Protein AF-A0A645AQC4-F1 (afdb_monomer_lite)

Secondary structure (DSSP, 8-state):
--HHHHHHHHHHHHHHHHHHHHTT-TTHHHH--------HHHHHHHH--GGG-SSSS---TTSSGGGSBPSB-SSTT-B--STTBTT-SSHHHHHHHHHHHHHHHHHHTTPPPP---TT------PPPSSP-GGGTTTTS-HHHHHHHHHHTT----SS-GGGTTSSS-HHHHHHHHHTT-HHHHHHHHHT-----HHHHHHT-SSSS---HHHHHHHHHH----

pLDDT: mean 93.63, std 4.76, range [60.62, 98.44]

Foldseek 3Di:
DDPVVVVVVQVVVQVVVVVVVCVVVVCVVVVDPDDDDDDLVNQCVPPVQVSSDPWADDDDVCCPAQSFAAQDDPDLQDGDAAQRGRQTDDPVSRVVRVLVNQQSNCVVVVHDGDDDDPPPDDPDDDDDPPDDPVCQVVVDPPLLRVLLVLLVVDPLDPCQQLDNPFQQPSSQLSVCSNVPVLVSNLVSLVRTPDDPQVSSQVRGPDPRTRPRVSNSVCSVPDDDD

Structure (mmCIF, N/CA/C/O backbone):
data_AF-A0A645AQC4-F1
#
_entry.id   AF-A0A645AQC4-F1
#
loop_
_atom_site.group_PDB
_atom_site.id
_atom_site.type_symbol
_atom_site.label_atom_id
_atom_site.label_alt_id
_atom_site.label_comp_id
_atom_site.label_asym_id
_atom_site.label_entity_id
_atom_site.label_seq_id
_atom_site.pdbx_PDB_ins_code
_atom_site.Cartn_x
_atom_site.Cartn_y
_atom_site.Cartn_z
_atom_site.occupancy
_atom_site.B_iso_or_equiv
_atom_site.auth_seq_id
_atom_site.auth_comp_id
_atom_site.auth_asym_id
_atom_site.auth_atom_id
_atom_site.pdbx_PDB_model_num
ATOM 1 N N . MET A 1 1 ? 20.213 16.320 -10.064 1.00 81.06 1 MET A N 1
ATOM 2 C CA . MET A 1 1 ? 20.214 15.438 -11.248 1.00 81.06 1 MET A CA 1
ATOM 3 C C . MET A 1 1 ? 18.881 15.580 -11.950 1.00 81.06 1 MET A C 1
ATOM 5 O O . MET A 1 1 ? 17.858 15.476 -11.281 1.00 81.06 1 MET A O 1
ATOM 9 N N . ASP A 1 2 ? 18.900 15.869 -13.246 1.00 93.56 2 ASP A N 1
ATOM 10 C CA . ASP A 1 2 ? 17.700 15.995 -14.072 1.00 93.56 2 ASP A CA 1
ATOM 11 C C . ASP A 1 2 ? 17.097 14.622 -14.429 1.00 93.56 2 ASP A C 1
ATOM 13 O O . ASP A 1 2 ? 17.713 13.569 -14.233 1.00 93.56 2 ASP A O 1
ATOM 17 N N . ALA A 1 3 ? 15.869 14.633 -14.949 1.00 92.50 3 ALA A N 1
ATOM 18 C CA . ALA A 1 3 ? 15.118 13.416 -15.241 1.00 92.50 3 ALA A CA 1
ATOM 19 C C . ALA A 1 3 ? 15.749 12.557 -16.350 1.00 92.50 3 ALA A C 1
ATOM 21 O O . ALA A 1 3 ? 15.678 11.332 -16.261 1.00 92.50 3 ALA A O 1
ATOM 22 N N . LYS A 1 4 ? 16.372 13.161 -17.372 1.00 96.25 4 LYS A N 1
ATOM 23 C CA . LYS A 1 4 ? 16.969 12.405 -18.485 1.00 96.25 4 LYS A CA 1
ATOM 24 C C . LYS A 1 4 ? 18.207 11.658 -18.010 1.00 96.25 4 LYS A C 1
ATOM 26 O O . LYS A 1 4 ? 18.306 10.453 -18.230 1.00 96.25 4 LYS A O 1
ATOM 31 N N . THR A 1 5 ? 19.089 12.347 -17.287 1.00 96.69 5 THR A N 1
ATOM 32 C CA . THR A 1 5 ? 20.285 11.735 -16.694 1.00 96.69 5 THR A CA 1
ATOM 33 C C . THR A 1 5 ? 19.915 10.598 -15.742 1.00 96.69 5 THR A C 1
ATOM 35 O O . THR A 1 5 ? 20.499 9.520 -15.811 1.00 96.69 5 THR A O 1
ATOM 38 N N . TYR A 1 6 ? 18.886 10.786 -14.908 1.00 94.81 6 TYR A N 1
ATOM 39 C CA . TYR A 1 6 ? 18.406 9.734 -14.008 1.00 94.81 6 TYR A CA 1
ATOM 40 C C . TYR A 1 6 ? 17.924 8.480 -14.754 1.00 94.81 6 TYR A C 1
ATOM 42 O O . TYR A 1 6 ? 18.253 7.365 -14.355 1.00 94.81 6 TYR A O 1
ATOM 50 N N . GLN A 1 7 ? 17.166 8.638 -15.845 1.00 95.38 7 GLN A N 1
ATOM 51 C CA . GLN A 1 7 ? 16.684 7.496 -16.632 1.00 95.38 7 GLN A CA 1
ATOM 52 C C . GLN A 1 7 ? 17.814 6.781 -17.379 1.00 95.38 7 GLN A C 1
ATOM 54 O O . GLN A 1 7 ? 17.814 5.552 -17.443 1.00 95.38 7 GLN A O 1
ATOM 59 N N . ALA A 1 8 ? 18.799 7.523 -17.893 1.00 96.19 8 ALA A N 1
ATOM 60 C CA . ALA A 1 8 ? 19.981 6.934 -18.516 1.00 96.19 8 ALA A CA 1
ATOM 61 C C . ALA A 1 8 ? 20.766 6.065 -17.518 1.00 96.19 8 ALA A C 1
ATOM 63 O O . ALA A 1 8 ? 21.041 4.903 -17.810 1.00 96.19 8 ALA A O 1
ATOM 64 N N . GLN A 1 9 ? 21.018 6.578 -16.308 1.00 96.75 9 GLN A N 1
ATOM 65 C CA . GLN A 1 9 ? 21.683 5.818 -15.243 1.00 96.75 9 GLN A CA 1
ATOM 66 C C . GLN A 1 9 ? 20.882 4.585 -14.810 1.00 96.75 9 GLN A C 1
ATOM 68 O O . GLN A 1 9 ? 21.461 3.527 -14.576 1.00 96.75 9 GLN A O 1
ATOM 73 N N . LYS A 1 10 ? 19.544 4.682 -14.729 1.00 97.25 10 LYS A N 1
ATOM 74 C CA . LYS A 1 10 ? 18.704 3.504 -14.452 1.00 97.25 10 LYS A CA 1
ATOM 75 C C . LYS A 1 10 ? 18.888 2.422 -15.515 1.00 97.25 10 LYS A C 1
ATOM 77 O O . LYS A 1 10 ? 18.964 1.248 -15.166 1.00 97.25 10 LYS A O 1
ATOM 82 N N . LYS A 1 11 ? 18.936 2.803 -16.793 1.00 96.56 11 LYS A N 1
ATOM 83 C CA . LYS A 1 11 ? 19.103 1.859 -17.902 1.00 96.56 11 LYS A CA 1
ATOM 84 C C . LYS A 1 11 ? 20.469 1.170 -17.852 1.00 96.56 11 LYS A C 1
ATOM 86 O O . LYS A 1 11 ? 20.521 -0.053 -17.920 1.00 96.56 11 LYS A O 1
ATOM 91 N N . GLU A 1 12 ? 21.538 1.941 -17.668 1.00 97.50 12 GLU A N 1
ATOM 92 C CA . GLU A 1 12 ? 22.901 1.414 -17.521 1.00 97.50 12 GLU A CA 1
ATOM 93 C C . GLU A 1 12 ? 22.997 0.415 -16.357 1.00 97.50 12 GLU A C 1
ATOM 95 O O . GLU A 1 12 ? 23.543 -0.679 -16.498 1.00 97.50 12 GLU A O 1
ATOM 100 N N . GLU A 1 13 ? 22.392 0.745 -15.214 1.00 97.81 13 GLU A N 1
ATOM 101 C CA . GLU A 1 13 ? 22.409 -0.127 -14.042 1.00 97.81 13 GLU A CA 1
ATOM 102 C C . GLU A 1 13 ? 21.592 -1.414 -14.250 1.00 97.81 13 GLU A C 1
ATOM 104 O O . GLU A 1 13 ? 22.009 -2.484 -13.804 1.00 97.81 13 GLU A O 1
ATOM 109 N N . ILE A 1 14 ? 20.465 -1.354 -14.973 1.00 97.44 14 ILE A N 1
ATOM 110 C CA . ILE A 1 14 ? 19.710 -2.553 -15.376 1.00 97.44 14 ILE A CA 1
ATOM 111 C C . ILE A 1 14 ? 20.589 -3.473 -16.229 1.00 97.44 14 ILE A C 1
ATOM 113 O O . ILE A 1 14 ? 20.671 -4.670 -15.949 1.00 97.44 14 ILE A O 1
ATOM 117 N N . GLU A 1 15 ? 21.270 -2.927 -17.238 1.00 96.44 15 GLU A N 1
ATOM 118 C CA . GLU A 1 15 ? 22.169 -3.691 -18.110 1.00 96.44 15 GLU A CA 1
ATOM 119 C C . GLU A 1 15 ? 23.313 -4.327 -17.304 1.00 96.44 15 GLU A C 1
ATOM 121 O O . GLU A 1 15 ? 23.591 -5.523 -17.447 1.00 96.44 15 GLU A O 1
ATOM 126 N N . ARG A 1 16 ? 23.913 -3.570 -16.375 1.00 97.75 16 ARG A N 1
ATOM 127 C CA . ARG A 1 16 ? 24.965 -4.058 -15.473 1.00 97.75 16 ARG A CA 1
ATOM 128 C C . ARG A 1 16 ? 24.483 -5.215 -14.596 1.00 97.75 16 ARG A C 1
ATOM 130 O O . ARG A 1 16 ? 25.180 -6.225 -14.476 1.00 97.75 16 ARG A O 1
ATOM 137 N N . LEU A 1 17 ? 23.307 -5.090 -13.978 1.00 96.94 17 LEU A N 1
ATOM 138 C CA . LEU A 1 17 ? 22.733 -6.129 -13.117 1.00 96.94 17 LEU A CA 1
ATOM 139 C C . LEU A 1 17 ? 22.373 -7.388 -13.914 1.00 96.94 17 LEU A C 1
ATOM 141 O O . LEU A 1 17 ? 22.700 -8.495 -13.483 1.00 96.94 17 LEU A O 1
ATOM 145 N N . LEU A 1 18 ? 21.776 -7.239 -15.100 1.00 96.69 18 LEU A N 1
ATOM 146 C CA . LEU A 1 18 ? 21.480 -8.367 -15.986 1.00 96.69 18 LEU A CA 1
ATOM 147 C C . LEU A 1 18 ? 22.751 -9.104 -16.414 1.00 96.69 18 LEU A C 1
ATOM 149 O O . LEU A 1 18 ? 22.766 -10.334 -16.399 1.00 96.69 18 LEU A O 1
ATOM 153 N N . ALA A 1 19 ? 23.832 -8.382 -16.719 1.00 96.56 19 ALA A N 1
ATOM 154 C CA . ALA A 1 19 ? 25.116 -8.992 -17.052 1.00 96.56 19 ALA A CA 1
ATOM 155 C C . ALA A 1 19 ? 25.682 -9.829 -15.891 1.00 96.56 19 ALA A C 1
ATOM 157 O O . ALA A 1 19 ? 26.251 -10.896 -16.122 1.00 96.56 19 ALA A O 1
ATOM 158 N N . VAL A 1 20 ? 25.499 -9.395 -14.636 1.00 97.38 20 VAL A N 1
ATOM 159 C CA . VAL A 1 20 ? 25.898 -10.179 -13.452 1.00 97.38 20 VAL A CA 1
ATOM 160 C C . VAL A 1 20 ? 25.083 -11.467 -13.348 1.00 97.38 20 VAL A C 1
ATOM 162 O O . VAL A 1 20 ? 25.664 -12.535 -13.152 1.00 97.38 20 VAL A O 1
ATOM 165 N N . VAL A 1 21 ? 23.761 -11.396 -13.519 1.00 96.69 21 VAL A N 1
ATOM 166 C CA . VAL A 1 21 ? 22.890 -12.581 -13.449 1.00 96.69 21 VAL A CA 1
ATOM 167 C C . VAL A 1 21 ? 23.176 -13.550 -14.603 1.00 96.69 21 VAL A C 1
ATOM 169 O O . VAL A 1 21 ? 23.230 -14.764 -14.392 1.00 96.69 21 VAL A O 1
ATOM 172 N N . ALA A 1 22 ? 23.454 -13.029 -15.801 1.00 97.12 22 ALA A N 1
ATOM 173 C CA . ALA A 1 22 ? 23.777 -13.820 -16.985 1.00 97.12 22 ALA A CA 1
ATOM 174 C C . ALA A 1 22 ? 25.041 -14.680 -16.817 1.00 97.12 22 ALA A C 1
ATOM 176 O O . ALA A 1 22 ? 25.111 -15.767 -17.383 1.00 97.12 22 ALA A O 1
ATOM 177 N N . ARG A 1 23 ? 26.006 -14.275 -15.974 1.00 97.44 23 ARG A N 1
ATOM 178 C CA . ARG A 1 23 ? 27.179 -15.118 -15.650 1.00 97.44 23 ARG A CA 1
ATOM 179 C C . ARG A 1 23 ? 26.778 -16.473 -15.069 1.00 97.44 23 ARG A C 1
ATOM 181 O O . ARG A 1 23 ? 27.471 -17.460 -15.289 1.00 97.44 23 ARG A O 1
ATOM 188 N N . ARG A 1 24 ? 25.675 -16.519 -14.314 1.00 97.50 24 ARG A N 1
ATOM 189 C CA . ARG A 1 24 ? 25.150 -17.748 -13.705 1.00 97.50 24 ARG A CA 1
ATOM 190 C C . ARG A 1 24 ? 24.036 -18.394 -14.529 1.00 97.50 24 ARG A C 1
ATOM 192 O O . ARG A 1 24 ? 23.894 -19.618 -14.477 1.00 97.50 24 ARG A O 1
ATOM 199 N N . PHE A 1 25 ? 23.264 -17.586 -15.255 1.00 96.88 25 PHE A N 1
ATOM 200 C CA . PHE A 1 25 ? 22.131 -18.006 -16.079 1.00 96.88 25 PHE A CA 1
ATOM 201 C C . PHE A 1 25 ? 22.238 -17.396 -17.488 1.00 96.88 25 PHE A C 1
ATOM 203 O O . PHE A 1 25 ? 21.561 -16.409 -17.774 1.00 96.88 25 PHE A O 1
ATOM 210 N N . PRO A 1 26 ? 23.066 -17.960 -18.387 1.00 94.50 26 PRO A N 1
ATOM 211 C CA . PRO A 1 26 ? 23.429 -17.307 -19.652 1.00 94.50 26 PRO A CA 1
ATOM 212 C C . PRO A 1 26 ? 22.251 -16.955 -20.566 1.00 94.50 26 PRO A C 1
ATOM 214 O O . PRO A 1 26 ? 22.283 -15.933 -21.242 1.00 94.50 26 PRO A O 1
ATOM 217 N N . ALA A 1 27 ? 21.187 -17.760 -20.557 1.00 96.06 27 ALA A N 1
ATOM 218 C CA . ALA A 1 27 ? 20.005 -17.527 -21.384 1.00 96.06 27 ALA A CA 1
ATOM 219 C C . ALA A 1 27 ? 19.035 -16.479 -20.807 1.00 96.06 27 ALA A C 1
ATOM 221 O O . ALA A 1 27 ? 18.070 -16.119 -21.478 1.00 96.06 27 ALA A O 1
ATOM 222 N N . ILE A 1 28 ? 19.243 -15.989 -19.574 1.00 94.88 28 ILE A N 1
ATOM 223 C CA . ILE A 1 28 ? 18.224 -15.195 -18.871 1.00 94.88 28 ILE A CA 1
ATOM 224 C C . ILE A 1 28 ? 17.835 -13.935 -19.641 1.00 94.88 28 ILE A C 1
ATOM 226 O O . ILE A 1 28 ? 16.652 -13.628 -19.728 1.00 94.88 28 ILE A O 1
ATOM 230 N N . THR A 1 29 ? 18.805 -13.253 -20.255 1.00 93.44 29 THR A N 1
ATOM 231 C CA . THR A 1 29 ? 18.598 -11.994 -20.983 1.00 93.44 29 THR A CA 1
ATOM 232 C C . THR A 1 29 ? 17.645 -12.156 -22.165 1.00 93.44 29 THR A C 1
ATOM 234 O O . THR A 1 29 ? 16.824 -11.274 -22.391 1.00 93.44 29 THR A O 1
ATOM 237 N N . ALA A 1 30 ? 17.676 -13.299 -22.859 1.00 95.56 30 ALA A N 1
ATOM 238 C CA . ALA A 1 30 ? 16.758 -13.606 -23.959 1.00 95.56 30 ALA A CA 1
ATOM 239 C C . ALA A 1 30 ? 15.314 -13.874 -23.488 1.00 95.56 30 ALA A C 1
ATOM 241 O O . ALA A 1 30 ? 14.370 -13.786 -24.274 1.00 95.56 30 ALA A O 1
ATOM 242 N N . HIS A 1 31 ? 15.132 -14.193 -22.204 1.00 95.88 31 HIS A N 1
ATOM 243 C CA . HIS A 1 31 ? 13.834 -14.505 -21.604 1.00 95.88 31 HIS A CA 1
ATOM 244 C C . HIS A 1 31 ? 13.278 -13.381 -20.719 1.00 95.88 31 HIS A C 1
ATOM 246 O O . HIS A 1 31 ? 12.155 -13.498 -20.223 1.00 95.88 31 HIS A O 1
ATOM 252 N N . VAL A 1 32 ? 14.013 -12.279 -20.537 1.00 95.06 32 VAL A N 1
ATOM 253 C CA . VAL A 1 32 ? 13.513 -11.103 -19.817 1.00 95.06 32 VAL A CA 1
ATOM 254 C C . VAL A 1 32 ? 12.337 -10.499 -20.586 1.00 95.06 32 VAL A C 1
ATOM 256 O O . VAL A 1 32 ? 12.467 -10.090 -21.737 1.00 95.06 32 VAL A O 1
ATOM 259 N N . ARG A 1 33 ? 11.169 -10.434 -19.938 1.00 95.56 33 ARG A N 1
ATOM 260 C CA . ARG A 1 33 ? 9.959 -9.796 -20.490 1.00 95.56 33 ARG A CA 1
ATOM 261 C C . ARG A 1 33 ? 9.773 -8.356 -20.027 1.00 95.56 33 ARG A C 1
ATOM 263 O O . ARG A 1 33 ? 9.190 -7.558 -20.749 1.00 95.56 33 ARG A O 1
ATOM 270 N N . TYR A 1 34 ? 10.250 -8.037 -18.829 1.00 94.31 34 TYR A N 1
ATOM 271 C CA . TYR A 1 34 ? 10.097 -6.728 -18.210 1.00 94.31 34 TYR A CA 1
ATOM 272 C C . TYR A 1 34 ? 11.202 -6.507 -17.175 1.00 94.31 34 TYR A C 1
ATOM 274 O O . TYR A 1 34 ? 11.611 -7.446 -16.489 1.00 94.31 34 TYR A O 1
ATOM 282 N N . THR A 1 35 ? 11.669 -5.265 -17.057 1.00 94.62 35 THR A N 1
ATOM 283 C CA . THR A 1 35 ? 12.643 -4.836 -16.048 1.00 94.62 35 THR A CA 1
ATOM 284 C C . THR A 1 35 ? 12.181 -3.538 -15.416 1.00 94.62 35 THR A C 1
ATOM 286 O O . THR A 1 35 ? 11.872 -2.585 -16.127 1.00 94.62 35 THR A O 1
ATOM 289 N N . GLU A 1 36 ? 12.231 -3.474 -14.092 1.00 93.19 36 GLU A N 1
ATOM 290 C CA . GLU A 1 36 ? 12.047 -2.245 -13.329 1.00 93.19 36 GLU A CA 1
ATOM 291 C C . GLU A 1 36 ? 13.163 -2.150 -12.292 1.00 93.19 36 GLU A C 1
ATOM 293 O O . GLU A 1 36 ? 13.514 -3.145 -11.656 1.00 93.19 36 GLU A O 1
ATOM 298 N N . LEU A 1 37 ? 13.724 -0.954 -12.120 1.00 95.38 37 LEU A N 1
ATOM 299 C CA . LEU A 1 37 ? 14.796 -0.711 -11.159 1.00 95.38 37 LEU A CA 1
ATOM 300 C C . LEU A 1 37 ? 14.319 0.251 -10.072 1.00 95.38 37 LEU A C 1
ATOM 302 O O . LEU A 1 37 ? 14.025 1.422 -10.334 1.00 95.38 37 LEU A O 1
ATOM 306 N N . ALA A 1 38 ? 14.303 -0.232 -8.833 1.00 94.12 38 ALA A N 1
ATOM 307 C CA . ALA A 1 38 ? 14.168 0.617 -7.662 1.00 94.12 38 ALA A CA 1
ATOM 308 C C . ALA A 1 38 ? 15.528 1.235 -7.306 1.00 94.12 38 ALA A C 1
ATOM 310 O O . ALA A 1 38 ? 16.534 0.537 -7.222 1.00 94.12 38 ALA A O 1
ATOM 311 N N . THR A 1 39 ? 15.558 2.547 -7.085 1.00 94.81 39 THR A N 1
ATOM 312 C CA . THR A 1 39 ? 16.757 3.292 -6.671 1.00 94.81 39 THR A CA 1
ATOM 313 C C . THR A 1 39 ? 16.534 3.920 -5.287 1.00 94.81 39 THR A C 1
ATOM 315 O O . THR A 1 39 ? 15.400 3.916 -4.794 1.00 94.81 39 THR A O 1
ATOM 318 N N . PRO A 1 40 ? 17.549 4.543 -4.660 1.00 94.31 40 PRO A N 1
ATOM 319 C CA . PRO A 1 40 ? 17.331 5.339 -3.452 1.00 94.31 40 PRO A CA 1
ATOM 320 C C . PRO A 1 40 ? 16.219 6.392 -3.611 1.00 94.31 40 PRO A C 1
ATOM 322 O O . PRO A 1 40 ? 15.392 6.548 -2.718 1.00 94.31 40 PRO A O 1
ATOM 325 N N . LYS A 1 41 ? 16.093 7.030 -4.785 1.00 93.94 41 LYS A N 1
ATOM 326 C CA . LYS A 1 41 ? 14.978 7.953 -5.072 1.00 93.94 41 LYS A CA 1
ATOM 327 C C . LYS A 1 41 ? 13.617 7.254 -5.075 1.00 93.94 41 LYS A C 1
ATOM 329 O O . LYS A 1 41 ? 12.630 7.854 -4.664 1.00 93.94 41 LYS A O 1
ATOM 334 N N . THR A 1 42 ? 13.549 6.001 -5.531 1.00 93.62 42 THR A N 1
ATOM 335 C CA . THR A 1 42 ? 12.326 5.183 -5.456 1.00 93.62 42 THR A CA 1
ATOM 336 C C . THR A 1 42 ? 11.935 4.946 -3.998 1.00 93.62 42 THR A C 1
ATOM 338 O O . THR A 1 42 ? 10.785 5.166 -3.628 1.00 93.62 42 THR A O 1
ATOM 341 N N . ILE A 1 43 ? 12.895 4.554 -3.156 1.00 94.06 43 ILE A N 1
ATOM 342 C CA . ILE A 1 43 ? 12.667 4.310 -1.726 1.00 94.06 43 ILE A CA 1
ATOM 343 C C . ILE A 1 43 ? 12.206 5.597 -1.040 1.00 94.06 43 ILE A C 1
ATOM 345 O O . ILE A 1 43 ? 11.171 5.600 -0.378 1.00 94.06 43 ILE A O 1
ATOM 349 N N . GLU A 1 44 ? 12.926 6.697 -1.236 1.00 94.31 44 GLU A N 1
ATOM 350 C CA . GLU A 1 44 ? 12.581 8.002 -0.673 1.00 94.31 44 GLU A CA 1
ATOM 351 C C . GLU A 1 44 ? 11.171 8.440 -1.079 1.00 94.31 44 GLU A C 1
ATOM 353 O O . GLU A 1 44 ? 10.379 8.832 -0.227 1.00 94.31 44 GLU A O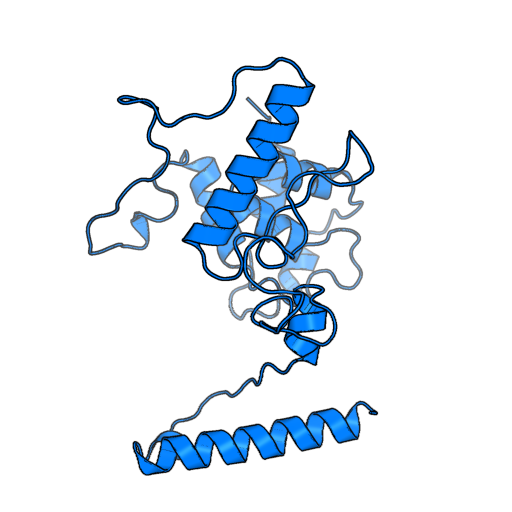 1
ATOM 358 N N . ARG A 1 45 ? 10.809 8.278 -2.356 1.00 92.44 45 ARG A N 1
ATOM 359 C CA . ARG A 1 45 ? 9.487 8.648 -2.869 1.00 92.44 45 ARG A CA 1
ATOM 360 C C . ARG A 1 45 ? 8.345 7.854 -2.234 1.00 92.44 45 ARG A C 1
ATOM 362 O O . ARG A 1 45 ? 7.339 8.451 -1.870 1.00 92.44 45 ARG A O 1
ATOM 369 N N . TYR A 1 46 ? 8.466 6.529 -2.140 1.00 91.44 46 TYR A N 1
ATOM 370 C CA . TYR A 1 46 ? 7.357 5.680 -1.677 1.00 91.44 46 TYR A CA 1
ATOM 371 C C . TYR A 1 46 ? 7.317 5.475 -0.165 1.00 91.44 46 TYR A C 1
ATOM 373 O O . TYR A 1 46 ? 6.267 5.139 0.374 1.00 91.44 46 TYR A O 1
ATOM 381 N N . THR A 1 47 ? 8.448 5.635 0.521 1.00 91.56 47 THR A N 1
ATOM 382 C CA . THR A 1 47 ? 8.560 5.330 1.956 1.00 91.56 47 THR A CA 1
ATOM 383 C C . THR A 1 47 ? 8.959 6.536 2.801 1.00 91.56 47 THR A C 1
ATOM 385 O O . THR A 1 47 ? 9.056 6.407 4.018 1.00 91.56 47 THR A O 1
ATOM 388 N N . LEU A 1 48 ? 9.186 7.700 2.175 1.00 92.31 48 LEU A N 1
ATOM 389 C CA . LEU A 1 48 ? 9.625 8.944 2.822 1.00 92.31 48 LEU A CA 1
ATOM 390 C C . LEU A 1 48 ? 10.928 8.788 3.619 1.00 92.31 48 LEU A C 1
ATOM 392 O O . LEU A 1 48 ? 11.200 9.518 4.572 1.00 92.31 48 LEU A O 1
ATOM 396 N N . LYS A 1 49 ? 11.759 7.820 3.228 1.00 91.62 49 LYS A N 1
ATOM 397 C CA . LYS A 1 49 ? 13.047 7.571 3.870 1.00 91.62 49 LYS A CA 1
ATOM 398 C C . LYS A 1 49 ? 14.083 8.506 3.288 1.00 91.62 49 LYS A C 1
ATOM 400 O O . LYS A 1 49 ? 14.456 8.367 2.125 1.00 91.62 49 LYS A O 1
ATOM 405 N N . ASN A 1 50 ? 14.545 9.424 4.130 1.00 89.44 50 ASN A N 1
ATOM 406 C CA . ASN A 1 50 ? 15.538 10.433 3.787 1.00 89.44 50 ASN A CA 1
ATOM 407 C C . ASN A 1 50 ? 16.729 9.822 3.028 1.00 89.44 50 ASN A C 1
ATOM 409 O O . ASN A 1 50 ? 17.351 8.865 3.504 1.00 89.44 50 ASN A O 1
ATOM 413 N N . GLY A 1 51 ? 17.012 10.347 1.835 1.00 91.31 51 GLY A N 1
ATOM 414 C CA . GLY A 1 51 ? 18.108 9.890 0.981 1.00 91.31 51 GLY A CA 1
ATOM 415 C C . GLY A 1 51 ? 17.965 8.455 0.458 1.00 91.31 51 GLY A C 1
ATOM 416 O O . GLY A 1 51 ? 18.932 7.892 -0.052 1.00 91.31 51 GLY A O 1
ATOM 417 N N . GLY A 1 52 ? 16.790 7.835 0.602 1.00 93.25 52 GLY A N 1
ATOM 418 C CA . GLY A 1 52 ? 16.522 6.474 0.145 1.00 93.25 52 GLY A CA 1
ATOM 419 C C . GLY A 1 52 ? 17.155 5.374 0.993 1.00 93.25 52 GLY A C 1
ATOM 420 O O . GLY A 1 52 ? 17.403 4.280 0.486 1.00 93.25 52 GLY A O 1
ATOM 421 N N . ALA A 1 53 ? 17.449 5.648 2.267 1.00 90.38 53 ALA A N 1
ATOM 422 C CA . ALA A 1 53 ? 18.077 4.677 3.158 1.00 90.38 53 ALA A CA 1
ATOM 423 C C . ALA A 1 53 ? 17.213 3.413 3.330 1.00 90.38 53 ALA A C 1
ATOM 425 O O . ALA A 1 53 ? 16.050 3.488 3.722 1.00 90.38 53 ALA A O 1
ATOM 426 N N . VAL A 1 54 ? 17.786 2.230 3.084 1.00 85.44 54 VAL A N 1
ATOM 427 C CA . VAL A 1 54 ? 17.065 0.948 3.212 1.00 85.44 54 VAL A CA 1
ATOM 428 C C . VAL A 1 54 ? 16.904 0.524 4.671 1.00 85.44 54 VAL A C 1
ATOM 430 O O . VAL A 1 54 ? 15.849 0.005 5.006 1.00 85.44 54 VAL A O 1
ATOM 433 N N . ALA A 1 55 ? 17.903 0.775 5.520 1.00 85.38 55 ALA A N 1
ATOM 434 C CA . ALA A 1 55 ? 18.012 0.216 6.873 1.00 85.38 55 ALA A CA 1
ATOM 435 C C . ALA A 1 55 ? 18.141 1.306 7.962 1.00 85.38 55 ALA A C 1
ATOM 437 O O . ALA A 1 55 ? 19.003 1.242 8.841 1.00 85.38 55 ALA A O 1
ATOM 438 N N . GLY A 1 56 ? 17.319 2.354 7.861 1.00 81.19 56 GLY A N 1
ATOM 439 C CA . GLY A 1 56 ? 17.327 3.489 8.784 1.00 81.19 56 GLY A CA 1
ATOM 440 C C . GLY A 1 56 ? 18.690 4.199 8.886 1.00 81.19 56 GLY A C 1
ATOM 441 O O . GLY A 1 56 ? 19.489 4.180 7.945 1.00 81.19 56 GLY A O 1
ATOM 442 N N . PRO A 1 57 ? 18.974 4.854 10.026 1.00 83.12 57 PRO A N 1
ATOM 443 C CA . PRO A 1 57 ? 20.262 5.479 10.294 1.00 83.12 57 PRO A CA 1
ATOM 444 C C . PRO A 1 57 ? 21.413 4.471 10.220 1.00 83.12 57 PRO A C 1
ATOM 446 O O . PRO A 1 57 ? 21.329 3.374 10.782 1.00 83.12 57 PRO A O 1
ATOM 449 N N . LYS A 1 58 ? 22.529 4.869 9.597 1.00 84.75 58 LYS A N 1
ATOM 450 C CA . LYS A 1 58 ? 23.750 4.054 9.519 1.00 84.75 58 LYS A CA 1
ATOM 451 C C . LYS A 1 58 ? 24.198 3.626 10.923 1.00 84.75 58 LYS A C 1
ATOM 453 O O . LYS A 1 58 ? 24.142 4.409 11.873 1.00 84.75 58 LYS A O 1
ATOM 458 N N . GLN A 1 59 ? 24.641 2.380 11.062 1.00 82.81 59 GLN A N 1
ATOM 459 C CA . GLN A 1 59 ? 25.304 1.924 12.283 1.00 82.81 59 GLN A CA 1
ATOM 460 C C . GLN A 1 59 ? 26.713 2.533 12.328 1.00 82.81 59 GLN A C 1
ATOM 462 O O . GLN A 1 59 ? 27.538 2.256 11.459 1.00 82.81 59 GLN A O 1
ATOM 467 N N . LEU A 1 60 ? 26.968 3.407 13.304 1.00 86.12 60 LEU A N 1
ATOM 468 C CA . LEU A 1 60 ? 28.282 4.003 13.565 1.00 86.12 60 LEU A CA 1
ATOM 469 C C . LEU A 1 60 ? 28.452 4.326 15.056 1.00 86.12 60 LEU A C 1
ATOM 471 O O . LEU A 1 60 ? 27.486 4.335 15.826 1.00 86.12 60 LEU A O 1
ATOM 475 N N . LEU A 1 61 ? 29.687 4.607 15.478 1.00 86.31 61 LEU A N 1
ATOM 476 C CA . LEU A 1 61 ? 29.960 5.121 16.820 1.00 86.31 61 LEU A CA 1
ATOM 477 C C . LEU A 1 61 ? 29.160 6.411 17.064 1.00 86.31 61 LEU A C 1
ATOM 479 O O . LEU A 1 61 ? 29.094 7.273 16.201 1.00 86.31 61 LEU A O 1
ATOM 483 N N . GLY A 1 62 ? 28.493 6.510 18.215 1.00 85.44 62 GLY A N 1
ATOM 484 C CA . GLY A 1 62 ? 27.537 7.587 18.504 1.00 85.44 62 GLY A CA 1
ATOM 485 C C . GLY A 1 62 ? 26.086 7.281 18.115 1.00 85.44 62 GLY A C 1
ATOM 486 O O . GLY A 1 62 ? 25.195 7.855 18.716 1.00 85.44 62 GLY A O 1
ATOM 487 N N . ASN A 1 63 ? 25.840 6.318 17.219 1.00 84.19 63 ASN A N 1
ATOM 488 C CA . ASN A 1 63 ? 24.496 5.883 16.802 1.00 84.19 63 ASN A CA 1
ATOM 489 C C . ASN A 1 63 ? 24.285 4.355 16.944 1.00 84.19 63 ASN A C 1
ATOM 491 O O . ASN A 1 63 ? 23.438 3.748 16.281 1.00 84.19 63 ASN A O 1
ATOM 495 N N . HIS A 1 64 ? 25.114 3.709 17.765 1.00 83.56 64 HIS A N 1
ATOM 496 C CA . HIS A 1 64 ? 25.039 2.281 18.077 1.00 83.56 64 HIS A CA 1
ATOM 497 C C . HIS A 1 64 ? 24.163 2.037 19.303 1.00 83.56 64 HIS A C 1
ATOM 499 O O . HIS A 1 64 ? 24.073 2.889 20.191 1.00 83.56 64 HIS A O 1
ATOM 505 N N . MET A 1 65 ? 23.606 0.828 19.393 1.00 78.25 65 MET A N 1
ATOM 506 C CA . MET A 1 65 ? 22.866 0.357 20.566 1.00 78.25 65 MET A CA 1
ATOM 507 C C . MET A 1 65 ? 21.781 1.369 20.980 1.00 78.25 65 MET A C 1
ATOM 509 O O . MET A 1 65 ? 20.997 1.827 20.150 1.00 78.25 65 MET A O 1
ATOM 513 N N . PHE A 1 66 ? 21.784 1.767 22.252 1.00 84.75 66 PHE A N 1
ATOM 514 C CA . PHE A 1 66 ? 20.820 2.672 22.868 1.00 84.75 66 PHE A CA 1
ATOM 515 C C . PHE A 1 66 ? 21.047 4.159 22.566 1.00 84.75 66 PHE A C 1
ATOM 517 O O . PHE A 1 66 ? 20.406 4.985 23.192 1.00 84.75 66 PHE A O 1
ATOM 524 N N . LYS A 1 67 ? 21.942 4.525 21.638 1.00 88.44 67 LYS A N 1
ATOM 525 C CA . LYS A 1 67 ? 22.208 5.937 21.280 1.00 88.44 67 LYS A CA 1
ATOM 526 C C . LYS A 1 67 ? 21.347 6.461 20.123 1.00 88.44 67 LYS A C 1
ATOM 528 O O . LYS A 1 67 ? 21.560 7.564 19.634 1.00 88.44 67 LYS A O 1
ATOM 533 N N . ARG A 1 68 ? 20.406 5.644 19.655 1.00 89.19 68 ARG A N 1
ATOM 534 C CA . ARG A 1 68 ? 19.414 5.979 18.625 1.00 89.19 68 ARG A CA 1
ATOM 535 C C . ARG A 1 68 ? 18.186 6.633 19.247 1.00 89.19 68 ARG A C 1
ATOM 537 O O . ARG A 1 68 ? 17.992 6.585 20.456 1.00 89.19 68 ARG A O 1
ATOM 544 N N . LEU A 1 69 ? 17.311 7.165 18.395 1.00 91.38 69 LEU A N 1
ATOM 545 C CA . LEU A 1 69 ? 16.016 7.693 18.812 1.00 91.38 69 LEU A CA 1
ATOM 546 C C . LEU A 1 69 ? 15.218 6.641 19.603 1.00 91.38 69 LEU A C 1
ATOM 548 O O . LEU A 1 69 ? 14.986 5.524 19.129 1.00 91.38 69 LEU A O 1
ATOM 552 N N . HIS A 1 70 ? 14.805 7.012 20.811 1.00 93.94 70 HIS A N 1
ATOM 553 C CA . HIS A 1 70 ? 13.996 6.177 21.690 1.00 93.94 70 HIS A CA 1
ATOM 554 C C . HIS A 1 70 ? 12.502 6.310 21.385 1.00 93.94 70 HIS A C 1
ATOM 556 O O . HIS A 1 70 ? 12.071 7.149 20.599 1.00 93.94 70 HIS A O 1
ATOM 562 N N . VAL A 1 71 ? 11.702 5.477 22.053 1.00 95.62 71 VAL A N 1
ATOM 563 C CA . VAL A 1 71 ? 10.238 5.522 21.959 1.00 95.62 71 VAL A CA 1
ATOM 564 C C . VAL A 1 71 ? 9.670 6.847 22.462 1.00 95.62 71 VAL A C 1
ATOM 566 O O . VAL A 1 71 ? 8.748 7.379 21.855 1.00 95.62 71 VAL A O 1
ATOM 569 N N . ARG A 1 72 ? 10.198 7.377 23.571 1.00 95.25 72 ARG A N 1
ATOM 570 C CA . ARG A 1 72 ? 9.784 8.671 24.126 1.00 95.25 72 ARG A CA 1
ATOM 571 C C . ARG A 1 72 ? 10.671 9.775 23.568 1.00 95.25 72 ARG A C 1
ATOM 573 O O . ARG A 1 72 ? 11.890 9.616 23.518 1.00 95.25 72 ARG A O 1
ATOM 580 N N . THR A 1 73 ? 10.041 10.874 23.178 1.00 94.81 73 THR A N 1
ATOM 581 C CA . THR A 1 73 ? 10.721 12.103 22.760 1.00 94.81 73 THR A CA 1
ATOM 582 C C . THR A 1 73 ? 10.725 13.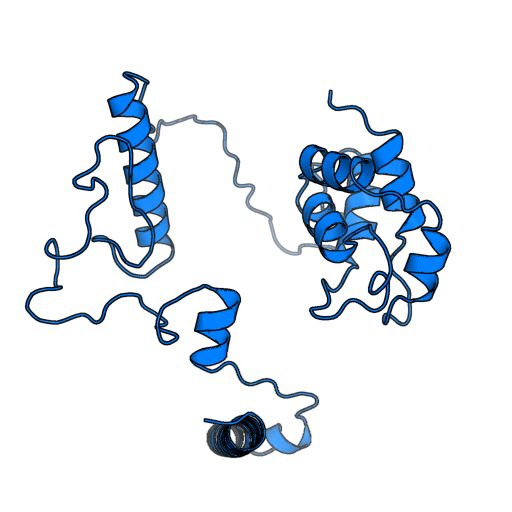121 23.904 1.00 94.81 73 THR A C 1
ATOM 584 O O . THR A 1 73 ? 10.233 12.835 24.997 1.00 94.81 73 THR A O 1
ATOM 587 N N . GLU A 1 74 ? 11.268 14.314 23.662 1.00 95.69 74 GLU A N 1
ATOM 588 C CA . GLU A 1 74 ? 11.153 15.450 24.587 1.00 95.69 74 GLU A CA 1
ATOM 589 C C . GLU A 1 74 ? 9.704 15.941 24.760 1.00 95.69 74 GLU A C 1
ATOM 591 O O . GLU A 1 74 ? 9.366 16.535 25.782 1.00 95.69 74 GLU A O 1
ATOM 596 N N . TYR A 1 75 ? 8.826 15.645 23.794 1.00 96.25 75 TYR A N 1
ATOM 597 C CA . TYR A 1 75 ? 7.411 15.986 23.857 1.00 96.25 75 TYR A CA 1
ATOM 598 C C . TYR A 1 75 ? 6.617 14.827 24.484 1.00 96.25 75 TYR A C 1
ATOM 600 O O . TYR A 1 75 ? 6.573 13.735 23.909 1.00 96.25 75 TYR A O 1
ATOM 608 N N . PRO A 1 76 ? 5.919 15.039 25.618 1.00 92.81 76 PRO A N 1
ATOM 609 C CA . PRO A 1 76 ? 5.270 13.953 26.362 1.00 92.81 76 PRO A CA 1
ATOM 610 C C . PRO A 1 76 ? 4.218 13.155 25.582 1.00 92.81 76 PRO A C 1
ATOM 612 O O . PRO A 1 76 ? 3.958 11.999 25.910 1.00 92.81 76 PRO A O 1
ATOM 615 N N . SER A 1 77 ? 3.601 13.767 24.570 1.00 94.69 77 SER A N 1
ATOM 616 C CA . SER A 1 77 ? 2.546 13.179 23.739 1.00 94.69 77 SER A CA 1
ATOM 617 C C . SER A 1 77 ? 3.032 12.673 22.376 1.00 94.69 77 SER A C 1
ATOM 619 O O . SER A 1 77 ? 2.213 12.182 21.597 1.00 94.69 77 SER A O 1
ATOM 621 N N . LEU A 1 78 ? 4.334 12.765 22.078 1.00 96.56 78 LEU A N 1
ATOM 622 C CA . LEU A 1 78 ? 4.921 12.297 20.823 1.00 96.56 78 LEU A CA 1
ATOM 623 C C . LEU A 1 78 ? 5.811 11.078 21.071 1.00 96.56 78 LEU A C 1
ATOM 625 O O . LEU A 1 78 ? 6.812 11.144 21.792 1.00 96.56 78 LEU A O 1
ATOM 629 N N . PHE A 1 79 ? 5.458 9.976 20.412 1.00 96.75 79 PHE A N 1
ATOM 630 C CA . PHE A 1 79 ? 6.157 8.700 20.509 1.00 96.75 79 PHE A CA 1
ATOM 631 C C . PHE A 1 79 ? 6.685 8.261 19.146 1.00 96.75 79 PHE A C 1
ATOM 633 O O . PHE A 1 79 ? 6.050 8.493 18.117 1.00 96.75 79 PHE A O 1
ATOM 640 N N . CYS A 1 80 ? 7.833 7.590 19.143 1.00 95.88 80 CYS A N 1
ATOM 641 C CA . CYS A 1 80 ? 8.479 7.097 17.934 1.00 95.88 80 CYS A CA 1
ATOM 642 C C . CYS A 1 80 ? 8.549 5.567 17.927 1.00 95.88 80 CYS A C 1
ATOM 644 O O . CYS A 1 80 ? 8.841 4.928 18.934 1.00 95.88 80 CYS A O 1
ATOM 646 N N . CYS A 1 81 ? 8.316 4.971 16.762 1.00 95.69 81 CYS A N 1
ATOM 647 C CA . CYS A 1 81 ? 8.555 3.555 16.502 1.00 95.69 81 CYS A CA 1
ATOM 648 C C . CYS A 1 81 ? 9.012 3.363 15.053 1.00 95.69 81 CYS A C 1
ATOM 650 O O . CYS A 1 81 ? 9.018 4.300 14.253 1.00 95.69 81 CYS A O 1
ATOM 652 N N . GLY A 1 82 ? 9.413 2.141 14.725 1.00 92.50 82 GLY A N 1
ATOM 653 C CA . GLY A 1 82 ? 9.898 1.754 13.411 1.00 92.50 82 GLY A CA 1
ATOM 654 C C . GLY A 1 82 ? 11.415 1.634 13.347 1.00 92.50 82 GLY A C 1
ATOM 655 O O . GLY A 1 82 ? 12.138 1.787 14.332 1.00 92.50 82 GLY A O 1
ATOM 656 N N . GLU A 1 83 ? 11.896 1.351 12.142 1.00 90.50 83 GLU A N 1
ATOM 657 C CA . GLU A 1 83 ? 13.285 0.969 11.886 1.00 90.50 83 GLU A CA 1
ATOM 658 C C . GLU A 1 83 ? 14.318 2.022 12.307 1.00 90.50 83 GLU A C 1
ATOM 660 O O . GLU A 1 83 ? 15.434 1.689 12.707 1.00 90.50 83 GLU A O 1
ATOM 665 N N . SER A 1 84 ? 13.958 3.302 12.228 1.00 89.56 84 SER A N 1
ATOM 666 C CA . SER A 1 84 ? 14.871 4.398 12.559 1.00 89.56 84 SER A CA 1
ATOM 667 C C . SER A 1 84 ? 15.071 4.607 14.065 1.00 89.56 84 SER A C 1
ATOM 669 O O . SER A 1 84 ? 15.836 5.486 14.457 1.00 89.56 84 SER A O 1
ATOM 671 N N . THR A 1 85 ? 14.403 3.814 14.905 1.00 91.44 85 THR A N 1
ATOM 672 C CA . THR A 1 85 ? 14.510 3.876 16.369 1.00 91.44 85 THR A CA 1
ATOM 673 C C . THR A 1 85 ? 15.546 2.890 16.916 1.00 91.44 85 THR A C 1
ATOM 675 O O . THR A 1 85 ? 16.236 2.187 16.174 1.00 91.44 85 THR A O 1
ATOM 678 N N . VAL A 1 86 ? 15.674 2.846 18.242 1.00 89.25 86 VAL A N 1
ATOM 679 C CA . VAL A 1 86 ? 16.655 2.043 18.984 1.00 89.25 86 VAL A CA 1
ATOM 680 C C . VAL A 1 86 ? 16.687 0.551 18.655 1.00 89.25 86 VAL A C 1
ATOM 682 O O . VAL A 1 86 ? 17.756 -0.050 18.718 1.00 89.25 86 VAL A O 1
ATOM 685 N N . LEU A 1 87 ? 15.560 -0.046 18.257 1.00 84.94 87 LEU A N 1
ATOM 686 C CA . LEU A 1 87 ? 15.511 -1.476 17.927 1.00 84.94 87 LEU A CA 1
ATOM 687 C C . LEU A 1 87 ? 16.022 -1.792 16.511 1.00 84.94 87 LEU A C 1
ATOM 689 O O . LEU A 1 87 ? 16.370 -2.937 16.234 1.00 84.94 87 LEU A O 1
ATOM 693 N N . GLY A 1 88 ? 16.131 -0.788 15.636 1.00 87.12 88 GLY A N 1
ATOM 694 C CA . GLY A 1 88 ? 16.716 -0.937 14.306 1.00 87.12 88 GLY A CA 1
ATOM 695 C C . GLY A 1 88 ? 15.859 -1.716 13.299 1.00 87.12 88 GLY A C 1
ATOM 696 O O . GLY A 1 88 ? 14.637 -1.798 13.406 1.00 87.12 88 GLY A O 1
ATOM 697 N N . THR A 1 89 ? 16.532 -2.259 12.282 1.00 88.94 89 THR A N 1
ATOM 698 C CA . THR A 1 89 ? 15.947 -2.935 11.110 1.00 88.94 89 THR A CA 1
ATOM 699 C C . THR A 1 89 ? 15.482 -4.357 11.395 1.00 88.94 89 THR A C 1
ATOM 701 O O . THR A 1 89 ? 16.106 -5.079 12.172 1.00 88.94 89 THR A O 1
ATOM 704 N N . GLY A 1 90 ? 14.425 -4.775 10.694 1.00 88.88 90 GLY A N 1
ATOM 705 C CA . GLY A 1 90 ? 13.901 -6.141 10.683 1.00 88.88 90 GLY A CA 1
ATOM 706 C C . GLY A 1 90 ? 12.447 -6.212 11.138 1.00 88.88 90 GLY A C 1
ATOM 707 O O . GLY A 1 90 ? 12.041 -5.512 12.057 1.00 88.88 90 GLY A O 1
ATOM 708 N N . THR A 1 91 ? 11.645 -7.081 10.520 1.00 91.75 91 THR A N 1
ATOM 709 C CA . THR A 1 91 ? 10.221 -7.234 10.868 1.00 91.75 91 THR A CA 1
ATOM 710 C C . THR A 1 91 ? 9.990 -7.464 12.371 1.00 91.75 91 THR A C 1
ATOM 712 O O . THR A 1 91 ? 9.142 -6.775 12.941 1.00 91.75 91 THR A O 1
ATOM 715 N N . PRO A 1 92 ? 10.755 -8.330 13.071 1.00 93.00 92 PRO A N 1
ATOM 716 C CA . PRO A 1 92 ? 10.572 -8.523 14.512 1.00 93.00 92 PRO A CA 1
ATOM 717 C C . PRO A 1 92 ? 10.905 -7.282 15.354 1.00 93.00 92 PRO A C 1
ATOM 719 O O . PRO A 1 92 ? 10.197 -6.979 16.317 1.00 93.00 92 PRO A O 1
ATOM 722 N N . THR A 1 93 ? 11.958 -6.542 14.997 1.00 91.62 93 THR A N 1
ATOM 723 C CA . THR A 1 93 ? 12.422 -5.373 15.761 1.00 91.62 93 THR A CA 1
ATOM 724 C C . THR A 1 93 ? 11.490 -4.182 15.568 1.00 91.62 93 THR A C 1
ATOM 726 O O . THR A 1 93 ? 11.093 -3.557 16.553 1.00 91.62 93 THR A O 1
ATOM 729 N N . VAL A 1 94 ? 11.041 -3.916 14.334 1.00 92.88 94 VAL A N 1
ATOM 730 C CA . VAL A 1 94 ? 10.067 -2.846 14.068 1.00 92.88 94 VAL A CA 1
ATOM 731 C C . VAL A 1 94 ? 8.705 -3.159 14.685 1.00 92.88 94 VAL A C 1
ATOM 733 O O . VAL A 1 94 ? 8.097 -2.264 15.269 1.00 92.88 94 VAL A O 1
ATOM 736 N N . THR A 1 95 ? 8.265 -4.421 14.665 1.00 94.00 95 THR A N 1
ATOM 737 C CA . THR A 1 95 ? 7.014 -4.841 15.322 1.00 94.00 95 THR A CA 1
ATOM 738 C C . THR A 1 95 ? 7.097 -4.628 16.832 1.00 94.00 95 THR A C 1
ATOM 740 O O . THR A 1 95 ? 6.240 -3.963 17.413 1.00 94.00 95 THR A O 1
ATOM 743 N N . THR A 1 96 ? 8.179 -5.095 17.461 1.00 93.69 96 THR A N 1
ATOM 744 C CA . THR A 1 96 ? 8.430 -4.867 18.893 1.00 93.69 96 THR A CA 1
ATOM 745 C C . THR A 1 96 ? 8.481 -3.372 19.226 1.00 93.69 96 THR A C 1
ATOM 747 O O . THR A 1 96 ? 7.935 -2.954 20.244 1.00 93.69 96 THR A O 1
ATOM 750 N N . SER A 1 97 ? 9.067 -2.538 18.358 1.00 95.06 97 SER A N 1
ATOM 751 C CA . SER A 1 97 ? 9.107 -1.082 18.572 1.00 95.06 97 SER A CA 1
ATOM 752 C C . SER A 1 97 ? 7.712 -0.449 18.541 1.00 95.06 97 SER A C 1
ATOM 754 O O . SER A 1 97 ? 7.436 0.460 19.321 1.00 95.06 97 SER A O 1
ATOM 756 N N . GLY A 1 98 ? 6.820 -0.950 17.678 1.00 95.94 98 GLY A N 1
ATOM 757 C CA . GLY A 1 98 ? 5.426 -0.520 17.609 1.00 95.94 98 GLY A CA 1
ATOM 758 C C . GLY A 1 98 ? 4.660 -0.878 18.880 1.00 95.94 98 GLY A C 1
ATOM 759 O O . GLY A 1 98 ? 3.990 -0.019 19.449 1.00 95.94 98 GLY A O 1
ATOM 760 N N . ILE A 1 99 ? 4.835 -2.106 19.384 1.00 95.62 99 ILE A N 1
ATOM 761 C CA . ILE A 1 99 ? 4.259 -2.546 20.667 1.00 95.62 99 ILE A CA 1
ATOM 762 C C . ILE A 1 99 ? 4.776 -1.672 21.817 1.00 95.62 99 ILE A C 1
ATOM 764 O O . ILE A 1 99 ? 3.997 -1.223 22.656 1.00 95.62 99 ILE A O 1
ATOM 768 N N . ALA 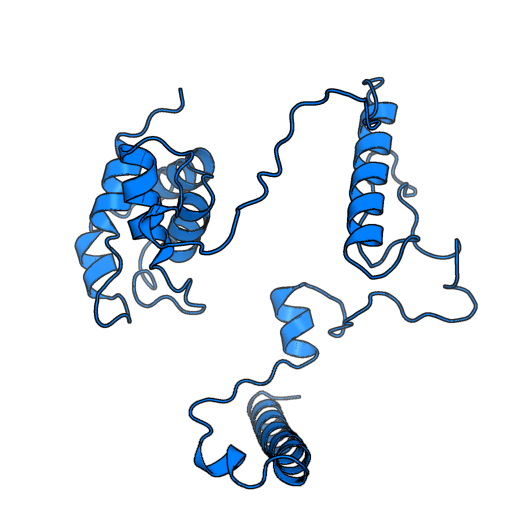A 1 100 ? 6.078 -1.375 21.843 1.00 95.31 100 ALA A N 1
ATOM 769 C CA . ALA A 1 100 ? 6.670 -0.517 22.865 1.00 95.31 100 ALA A CA 1
ATOM 770 C C . ALA A 1 100 ? 6.091 0.909 22.836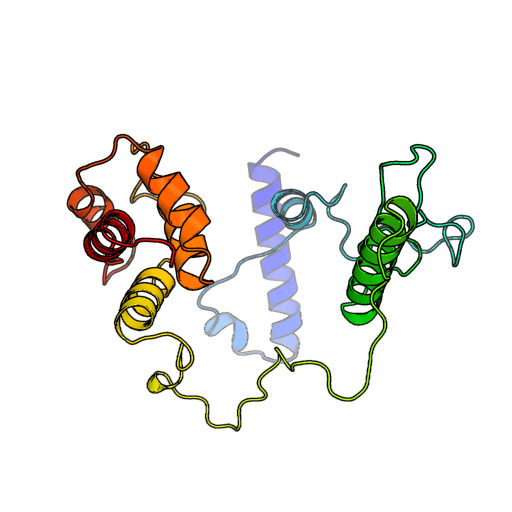 1.00 95.31 100 ALA A C 1
ATOM 772 O O . ALA A 1 100 ? 5.779 1.462 23.892 1.00 95.31 100 ALA A O 1
ATOM 773 N N . ALA A 1 101 ? 5.898 1.493 21.649 1.00 96.81 101 ALA A N 1
ATOM 774 C CA . ALA A 1 101 ? 5.255 2.798 21.503 1.00 96.81 101 ALA A CA 1
ATOM 775 C C . ALA A 1 101 ? 3.779 2.776 21.920 1.00 96.81 101 ALA A C 1
ATOM 777 O O . ALA A 1 101 ? 3.353 3.660 22.663 1.00 96.81 101 ALA A O 1
ATOM 778 N N . ALA A 1 102 ? 3.020 1.747 21.535 1.00 97.06 102 ALA A N 1
ATOM 779 C CA . ALA A 1 102 ? 1.637 1.572 21.977 1.00 97.06 102 ALA A CA 1
ATOM 780 C C . ALA A 1 102 ? 1.541 1.471 23.510 1.00 97.06 102 ALA A C 1
ATOM 782 O O . ALA A 1 102 ? 0.748 2.176 24.130 1.00 97.06 102 ALA A O 1
ATOM 783 N N . ASN A 1 103 ? 2.413 0.685 24.145 1.00 97.19 103 ASN A N 1
ATOM 784 C CA . ASN A 1 103 ? 2.466 0.573 25.604 1.00 97.19 103 ASN A CA 1
ATOM 785 C C . ASN A 1 103 ? 2.882 1.876 26.291 1.00 97.19 103 ASN A C 1
ATOM 787 O O . ASN A 1 103 ? 2.385 2.181 27.374 1.00 97.19 103 ASN A O 1
ATOM 791 N N . ALA A 1 104 ? 3.752 2.676 25.670 1.00 96.12 104 ALA A N 1
ATOM 792 C CA . ALA A 1 104 ? 4.105 3.993 26.188 1.00 96.12 104 ALA A CA 1
ATOM 793 C C . ALA A 1 104 ? 2.907 4.963 26.164 1.00 96.12 104 ALA A C 1
ATOM 795 O O . ALA A 1 104 ? 2.729 5.720 27.123 1.00 96.12 104 ALA A O 1
ATOM 796 N N . VAL A 1 105 ? 2.068 4.895 25.120 1.00 97.50 105 VAL A N 1
ATOM 797 C CA . VAL A 1 105 ? 0.799 5.638 25.020 1.00 97.50 105 VAL A CA 1
ATOM 798 C C . VAL A 1 105 ? -0.207 5.159 26.069 1.00 97.50 105 VAL A C 1
ATOM 800 O O . VAL A 1 105 ? -0.776 5.987 26.778 1.00 97.50 105 VAL A O 1
ATOM 803 N N . LEU A 1 106 ? -0.411 3.844 26.203 1.00 97.25 106 LEU A N 1
ATOM 804 C CA . LEU A 1 106 ? -1.336 3.261 27.186 1.00 97.25 106 LEU A CA 1
ATOM 805 C C . LEU A 1 106 ? -0.935 3.641 28.614 1.00 97.25 106 LEU A C 1
ATOM 807 O O . LEU A 1 106 ? -1.763 4.141 29.371 1.00 97.25 106 LEU A O 1
ATOM 811 N N . GLY A 1 107 ? 0.355 3.528 28.939 1.00 95.38 107 GLY A N 1
ATOM 812 C CA . GLY A 1 107 ? 0.886 3.951 30.232 1.00 95.38 107 GLY A CA 1
ATOM 813 C C . GLY A 1 107 ? 0.682 5.445 30.504 1.00 95.38 107 GLY A C 1
ATOM 814 O O . GLY A 1 107 ? 0.287 5.806 31.605 1.00 95.38 107 GLY A O 1
ATOM 815 N N . LEU A 1 108 ? 0.868 6.321 29.504 1.00 95.81 108 LEU A N 1
ATOM 816 C CA . LEU A 1 108 ? 0.574 7.758 29.649 1.00 95.81 108 LEU A CA 1
ATOM 817 C C . LEU A 1 108 ? -0.914 8.019 29.951 1.00 95.81 108 LEU A C 1
ATOM 819 O O . LEU A 1 108 ? -1.251 8.985 30.630 1.00 95.81 108 LEU A O 1
ATOM 823 N N . ARG A 1 109 ? -1.805 7.168 29.436 1.00 96.06 109 ARG A N 1
ATOM 824 C CA . ARG A 1 109 ? -3.260 7.250 29.624 1.00 96.06 109 ARG A CA 1
ATOM 825 C C . ARG A 1 109 ? -3.754 6.509 30.873 1.00 96.06 109 ARG A C 1
ATOM 827 O O . ARG A 1 109 ? -4.959 6.497 31.095 1.00 96.06 109 ARG A O 1
ATOM 834 N N . ASN A 1 110 ? -2.864 5.906 31.667 1.00 96.69 110 ASN A N 1
ATOM 835 C CA . ASN A 1 110 ? -3.210 4.999 32.769 1.00 96.69 110 ASN A CA 1
ATOM 836 C C . ASN A 1 110 ? -4.127 3.838 32.332 1.00 96.69 110 ASN A C 1
ATOM 838 O O . ASN A 1 110 ? -4.997 3.403 33.082 1.00 96.69 110 ASN A O 1
ATOM 842 N N . LEU A 1 111 ? -3.946 3.358 31.101 1.00 97.44 111 LEU A N 1
ATOM 843 C CA . LEU A 1 111 ? -4.633 2.189 30.563 1.00 97.44 111 LEU A CA 1
ATOM 844 C C . LEU A 1 111 ? -3.750 0.948 30.703 1.00 97.44 111 LEU A C 1
ATOM 846 O O . LEU A 1 111 ? -2.521 1.037 30.766 1.00 97.44 111 LEU A O 1
ATOM 850 N N . GLU A 1 112 ? -4.388 -0.218 30.721 1.00 96.25 112 GLU A N 1
ATOM 851 C CA . GLU A 1 112 ? -3.699 -1.504 30.748 1.00 96.25 112 GLU A CA 1
ATOM 852 C C . GLU A 1 112 ? -2.787 -1.655 29.521 1.00 96.25 112 GLU A C 1
ATOM 854 O O . GLU A 1 112 ? -3.199 -1.403 28.389 1.00 96.25 112 GLU A O 1
ATOM 859 N N . THR A 1 113 ? -1.530 -2.043 29.740 1.00 96.31 113 THR A N 1
ATOM 860 C CA . THR A 1 113 ? -0.560 -2.242 28.661 1.00 96.31 113 THR A CA 1
ATOM 861 C C . THR A 1 113 ? -0.748 -3.597 27.986 1.00 96.31 113 THR A C 1
ATOM 863 O O . THR A 1 113 ? -1.154 -4.587 28.600 1.00 96.31 113 THR A O 1
ATOM 866 N N . PHE A 1 114 ? -0.398 -3.661 26.703 1.00 93.12 114 PHE A N 1
ATOM 867 C CA . PHE A 1 114 ? -0.356 -4.913 25.972 1.00 93.12 114 PHE A CA 1
ATOM 868 C C . PHE A 1 114 ? 0.796 -5.780 26.480 1.00 93.12 114 PHE A C 1
ATOM 870 O O . PHE A 1 114 ? 1.975 -5.425 26.378 1.00 93.12 114 PHE A O 1
ATOM 877 N N . VAL A 1 115 ? 0.440 -6.957 26.974 1.00 91.25 115 VAL A N 1
ATOM 878 C CA . VAL A 1 115 ? 1.358 -8.041 27.304 1.00 91.25 115 VAL A CA 1
ATOM 879 C C . VAL A 1 115 ? 0.739 -9.307 26.743 1.00 91.25 115 VAL A C 1
ATOM 881 O O . VAL A 1 115 ? -0.467 -9.510 26.880 1.00 91.25 115 VAL A O 1
ATOM 884 N N . HIS A 1 116 ? 1.553 -10.154 26.120 1.00 89.50 116 HIS A N 1
ATOM 885 C CA . HIS A 1 116 ? 1.088 -11.458 25.671 1.00 89.50 116 HIS A CA 1
ATOM 886 C C . HIS A 1 116 ? 0.537 -12.257 26.861 1.00 89.50 116 HIS A C 1
ATOM 888 O O . HIS A 1 116 ? 1.238 -12.472 27.853 1.00 89.50 116 HIS A O 1
ATOM 894 N N . ARG A 1 117 ? -0.700 -12.737 26.738 1.00 91.25 117 ARG A N 1
ATOM 895 C CA . ARG A 1 117 ? -1.358 -13.624 27.701 1.00 91.25 117 ARG A CA 1
ATOM 896 C C . ARG A 1 117 ? -1.695 -14.928 27.002 1.00 91.25 117 ARG A C 1
ATOM 898 O O . ARG A 1 117 ? -2.124 -14.937 25.851 1.00 91.25 117 ARG A O 1
ATOM 905 N N . SER A 1 118 ? -1.509 -16.034 27.710 1.00 91.50 118 SER A N 1
ATOM 906 C CA . SER A 1 118 ? -1.998 -17.320 27.219 1.00 91.50 118 SER A CA 1
ATOM 907 C C . SER A 1 118 ? -3.519 -17.254 27.044 1.00 91.50 118 SER A C 1
ATOM 909 O O . SER A 1 118 ? -4.206 -16.717 27.912 1.00 91.50 118 SER A O 1
ATOM 911 N N . GLY A 1 119 ? -4.034 -17.772 25.927 1.00 91.12 119 GLY A N 1
ATOM 912 C CA . GLY A 1 119 ? -5.471 -17.788 25.631 1.00 91.12 119 GLY A CA 1
ATOM 913 C C . GLY A 1 119 ? -6.049 -16.499 25.035 1.00 91.12 119 GLY A C 1
ATOM 914 O O . GLY A 1 119 ? -7.267 -16.392 24.938 1.00 91.12 119 GLY A O 1
ATOM 915 N N . MET A 1 120 ? -5.220 -15.527 24.631 1.00 91.06 120 MET A N 1
ATOM 916 C CA . MET A 1 120 ? -5.702 -14.386 23.838 1.00 91.06 120 MET A CA 1
ATOM 917 C C . MET A 1 120 ? -6.306 -14.854 22.511 1.00 91.06 120 MET A C 1
ATOM 919 O O . MET A 1 120 ? -5.844 -15.835 21.926 1.00 91.06 120 MET A O 1
ATOM 923 N N . GLU A 1 121 ? -7.312 -14.122 22.028 1.00 90.38 121 GLU A N 1
ATOM 924 C CA . GLU A 1 121 ? -7.890 -14.353 20.706 1.00 90.38 121 GLU A CA 1
ATOM 925 C C . GLU A 1 121 ? -6.795 -14.307 19.631 1.00 90.38 121 GLU A C 1
ATOM 927 O O . GLU A 1 121 ? -5.969 -13.390 19.587 1.00 90.38 121 GLU A O 1
ATOM 932 N N . GLN A 1 122 ? -6.769 -15.331 18.778 1.00 85.50 122 GLN A N 1
ATOM 933 C CA . GLN A 1 122 ? -5.796 -15.446 17.706 1.00 85.50 122 GLN A CA 1
ATOM 934 C C . GLN A 1 122 ? -6.354 -14.811 16.434 1.00 85.50 122 GLN A C 1
ATOM 936 O O . GLN A 1 122 ? -7.278 -15.343 15.826 1.00 85.50 122 GLN A O 1
ATOM 941 N N . TYR A 1 123 ? -5.727 -13.722 15.995 1.00 85.12 123 TYR A N 1
ATOM 942 C CA . TYR A 1 123 ? -6.055 -13.051 14.732 1.00 85.12 123 TYR A CA 1
ATOM 943 C C . TYR A 1 123 ? -5.218 -13.556 13.546 1.00 85.12 123 TYR A C 1
ATOM 945 O O . TYR A 1 123 ? -5.470 -13.188 12.399 1.00 85.12 123 TYR A O 1
ATOM 953 N N . VAL A 1 124 ? -4.195 -14.383 13.800 1.00 85.06 124 VAL A N 1
ATOM 954 C CA . VAL A 1 124 ? -3.374 -15.008 12.756 1.00 85.06 124 VAL A CA 1
ATOM 955 C C . VAL A 1 124 ? -3.884 -16.416 12.473 1.00 85.06 124 VAL A C 1
ATOM 957 O O . VAL A 1 124 ? -3.659 -17.346 13.247 1.00 85.06 124 VAL A O 1
ATOM 960 N N . HIS A 1 125 ? -4.524 -16.588 11.321 1.00 82.56 125 HIS A N 1
ATOM 961 C CA . HIS A 1 125 ? -4.949 -17.897 10.838 1.00 82.56 125 HIS A CA 1
ATOM 962 C C . HIS A 1 125 ? -3.851 -18.518 9.973 1.00 82.56 125 HIS A C 1
ATOM 964 O O . HIS A 1 125 ? -3.509 -17.999 8.909 1.00 82.56 125 HIS A O 1
ATOM 970 N N . LEU A 1 126 ? -3.288 -19.635 10.434 1.00 86.56 126 LEU A N 1
ATOM 971 C CA . LEU A 1 126 ? -2.350 -20.422 9.639 1.00 86.56 126 LEU A CA 1
ATOM 972 C C . LEU A 1 126 ? -3.133 -21.249 8.620 1.00 86.56 126 LEU A C 1
ATOM 974 O O . LEU A 1 126 ? -4.002 -22.038 8.982 1.00 86.56 126 LEU A O 1
ATOM 978 N N . LEU A 1 127 ? -2.818 -21.055 7.344 1.00 86.12 127 LEU A N 1
ATOM 979 C CA . LEU A 1 127 ? -3.462 -21.756 6.241 1.00 86.12 127 LEU A CA 1
ATOM 980 C C . LEU A 1 127 ? -2.643 -22.989 5.862 1.00 86.12 127 LEU A C 1
ATOM 982 O O . LEU A 1 127 ? -1.418 -22.914 5.740 1.00 86.12 127 LEU A O 1
ATOM 986 N N . THR A 1 128 ? -3.317 -24.118 5.653 1.00 88.12 128 THR A N 1
ATOM 987 C CA . THR A 1 128 ? -2.681 -25.351 5.179 1.00 88.12 128 THR A CA 1
ATOM 988 C C . THR A 1 128 ? -2.603 -25.338 3.650 1.00 88.12 128 THR A C 1
ATOM 990 O O . THR A 1 128 ? -3.634 -25.157 3.002 1.00 88.12 128 THR A O 1
ATOM 993 N N . PRO A 1 129 ? -1.417 -25.525 3.044 1.00 90.88 129 PRO A N 1
ATOM 994 C CA . PRO A 1 129 ? -1.302 -25.700 1.599 1.00 90.88 129 PRO A CA 1
ATOM 995 C C . PRO A 1 129 ? -2.019 -26.978 1.108 1.00 90.88 129 PRO A C 1
ATOM 997 O O . PRO A 1 129 ? -2.007 -27.977 1.827 1.00 90.88 129 PRO A O 1
ATOM 1000 N N . PRO A 1 130 ? -2.563 -27.000 -0.125 1.00 92.31 130 PRO A N 1
ATOM 1001 C CA . PRO A 1 130 ? -2.544 -25.916 -1.103 1.00 92.31 130 PRO A CA 1
ATOM 1002 C C . PRO A 1 130 ? -3.592 -24.839 -0.796 1.00 92.31 130 PRO A C 1
ATOM 1004 O O . PRO A 1 130 ? -4.723 -25.145 -0.438 1.00 92.31 130 PRO A O 1
ATOM 1007 N N . TYR A 1 131 ? -3.210 -23.575 -0.986 1.00 90.50 131 TYR A N 1
ATOM 1008 C CA . TYR A 1 131 ? -4.146 -22.457 -0.924 1.00 90.50 131 TYR A CA 1
ATOM 1009 C C . TYR A 1 131 ? -4.711 -22.169 -2.316 1.00 90.50 131 TYR A C 1
ATOM 1011 O O . TYR A 1 131 ? -3.955 -22.015 -3.279 1.00 90.50 131 TYR A O 1
ATOM 1019 N N . THR A 1 132 ? -6.031 -22.098 -2.416 1.00 91.44 132 THR A N 1
ATOM 1020 C CA . THR A 1 132 ? -6.786 -22.024 -3.671 1.00 91.44 132 THR A CA 1
ATOM 1021 C C . THR A 1 132 ? -7.574 -20.717 -3.780 1.00 91.44 132 THR A C 1
ATOM 1023 O O . THR A 1 132 ? -7.741 -19.970 -2.812 1.00 91.44 132 THR A O 1
ATOM 1026 N N . ALA A 1 133 ? -8.032 -20.386 -4.990 1.00 87.44 133 ALA A N 1
ATOM 1027 C CA . ALA A 1 133 ? -8.744 -19.132 -5.242 1.00 87.44 133 ALA A CA 1
ATOM 1028 C C . ALA A 1 133 ? -10.081 -19.051 -4.481 1.00 87.44 133 ALA A C 1
ATOM 1030 O O . ALA A 1 133 ? -10.457 -17.976 -4.017 1.00 87.44 133 ALA A O 1
ATOM 1031 N N . ASP A 1 134 ? -10.756 -20.183 -4.287 1.00 88.75 134 ASP A N 1
ATOM 1032 C CA . ASP A 1 134 ? -11.976 -20.327 -3.487 1.00 88.75 134 ASP A CA 1
ATOM 1033 C C . ASP A 1 134 ? -11.733 -20.236 -1.973 1.00 88.75 134 ASP A C 1
ATOM 1035 O O . ASP A 1 134 ? -12.692 -20.233 -1.206 1.00 88.75 134 ASP A O 1
ATOM 1039 N N . GLN A 1 135 ? -10.490 -20.064 -1.523 1.00 91.38 135 GLN A N 1
ATOM 1040 C CA . GLN A 1 135 ? -10.172 -19.748 -0.128 1.00 91.38 135 GLN A CA 1
ATOM 1041 C C . GLN A 1 135 ? -9.867 -18.255 0.088 1.00 91.38 135 GLN A C 1
ATOM 1043 O O . GLN A 1 135 ? -9.693 -17.816 1.231 1.00 91.38 135 GLN A O 1
ATOM 1048 N N . LEU A 1 136 ? -9.825 -17.443 -0.979 1.00 91.44 136 LEU A N 1
ATOM 1049 C CA . LEU A 1 136 ? -9.676 -15.989 -0.869 1.00 91.44 136 LEU A CA 1
ATOM 1050 C C . LEU A 1 136 ? -10.877 -15.394 -0.136 1.00 91.44 136 LEU A C 1
ATOM 1052 O O . LEU A 1 136 ? -12.017 -15.596 -0.562 1.00 91.44 136 LEU A O 1
ATOM 1056 N N . TYR A 1 137 ? -10.599 -14.633 0.929 1.00 93.00 137 TYR A N 1
ATOM 1057 C CA . TYR A 1 137 ? -11.614 -13.950 1.741 1.00 93.00 137 TYR A CA 1
ATOM 1058 C C . TYR A 1 137 ? -12.654 -14.901 2.360 1.00 93.00 137 TYR A C 1
ATOM 1060 O O . TYR A 1 137 ? -13.799 -14.521 2.564 1.00 93.00 137 TYR A O 1
ATOM 1068 N N . ALA A 1 138 ? -12.267 -16.148 2.653 1.00 89.94 138 ALA A N 1
ATOM 1069 C CA . ALA A 1 138 ? -13.181 -17.178 3.160 1.00 89.94 138 ALA A CA 1
ATOM 1070 C C . ALA A 1 138 ? -13.808 -16.864 4.534 1.00 89.94 138 ALA A C 1
ATOM 1072 O O . ALA A 1 138 ? -14.789 -17.495 4.908 1.00 89.94 138 ALA A O 1
ATOM 1073 N N . SER A 1 139 ? -13.240 -15.919 5.288 1.00 88.75 139 SER A N 1
ATOM 1074 C CA . SER A 1 139 ? -13.782 -15.456 6.570 1.00 88.75 139 SER A CA 1
ATOM 1075 C C . SER A 1 139 ? -14.840 -14.357 6.431 1.00 88.75 139 SER A C 1
ATOM 1077 O O . SER A 1 139 ? -15.497 -14.035 7.416 1.00 88.75 139 SER A O 1
ATOM 1079 N N . ASP A 1 140 ? -14.961 -13.733 5.257 1.00 92.44 140 ASP A N 1
ATOM 1080 C CA . ASP A 1 140 ? -15.946 -12.682 5.003 1.00 92.44 140 ASP A CA 1
ATOM 1081 C C . ASP A 1 140 ? -17.299 -13.308 4.606 1.00 92.44 140 ASP A C 1
ATOM 1083 O O . ASP A 1 140 ? -17.343 -14.391 4.018 1.00 92.44 140 ASP A O 1
ATOM 1087 N N . ASP A 1 141 ? -18.410 -12.618 4.882 1.00 94.06 141 ASP A N 1
ATOM 1088 C CA . ASP A 1 141 ? -19.719 -13.013 4.350 1.00 94.06 141 ASP A CA 1
ATOM 1089 C C . ASP A 1 141 ? -19.734 -12.949 2.812 1.00 94.06 141 ASP A C 1
ATOM 1091 O O . ASP A 1 141 ? -18.963 -12.205 2.203 1.00 94.06 141 ASP A O 1
ATOM 1095 N N . GLU A 1 142 ? -20.636 -13.697 2.173 1.00 94.56 142 GLU A N 1
ATOM 1096 C CA . GLU A 1 142 ? -20.673 -13.844 0.710 1.00 94.56 142 GLU A CA 1
ATOM 1097 C C . GLU A 1 142 ? -20.734 -12.497 -0.033 1.00 94.56 142 GLU A C 1
ATOM 1099 O O . GLU A 1 142 ? -20.069 -12.302 -1.056 1.00 94.56 142 GLU A O 1
ATOM 1104 N N . ARG A 1 143 ? -21.481 -11.526 0.509 1.00 94.31 143 ARG A N 1
ATOM 1105 C CA . ARG A 1 143 ? -21.651 -10.210 -0.113 1.00 94.31 143 ARG A CA 1
ATOM 1106 C C . ARG A 1 143 ? -20.346 -9.415 -0.053 1.00 94.31 143 ARG A C 1
ATOM 1108 O O . ARG A 1 143 ? -19.877 -8.921 -1.082 1.00 94.31 143 ARG A O 1
ATOM 1115 N N . THR A 1 144 ? -19.733 -9.331 1.127 1.00 95.19 144 THR A N 1
ATOM 1116 C CA . THR A 1 144 ? -18.439 -8.658 1.330 1.00 95.19 144 THR A CA 1
ATOM 1117 C C . THR A 1 144 ? -17.329 -9.338 0.533 1.00 95.19 144 THR A C 1
ATOM 1119 O O . THR A 1 144 ? -16.535 -8.676 -0.143 1.00 95.19 144 THR A O 1
ATOM 1122 N N . ARG A 1 145 ? -17.297 -10.671 0.555 1.00 96.06 145 ARG A N 1
ATOM 1123 C CA . ARG A 1 145 ? -16.348 -11.502 -0.180 1.00 96.06 145 ARG A CA 1
ATOM 1124 C C . ARG A 1 145 ? -16.381 -11.215 -1.678 1.00 96.06 145 ARG A C 1
ATOM 1126 O O . ARG A 1 145 ? -15.331 -10.949 -2.269 1.00 96.06 145 ARG A O 1
ATOM 1133 N N . SER A 1 146 ? -17.571 -11.216 -2.276 1.00 96.00 146 SER A N 1
ATOM 1134 C CA . SER A 1 146 ? -17.770 -10.928 -3.699 1.00 96.00 146 SER A CA 1
ATOM 1135 C C . SER A 1 146 ? -17.190 -9.564 -4.093 1.00 96.00 146 SER A C 1
ATOM 1137 O O . SER A 1 146 ? -16.415 -9.452 -5.047 1.00 96.00 146 SER A O 1
ATOM 1139 N N . VAL A 1 147 ? -17.452 -8.522 -3.301 1.00 97.44 147 VAL A N 1
ATOM 1140 C CA . VAL A 1 147 ? -16.923 -7.176 -3.567 1.00 97.44 147 VAL A CA 1
ATOM 1141 C C . VAL A 1 147 ? -15.416 -7.070 -3.362 1.00 97.44 147 VAL A C 1
ATOM 1143 O O . VAL A 1 147 ? -14.737 -6.436 -4.172 1.00 97.44 147 VAL A O 1
ATOM 1146 N N . LYS A 1 148 ? -14.847 -7.728 -2.347 1.00 97.81 148 LYS A N 1
ATOM 1147 C CA . LYS A 1 148 ? -13.388 -7.771 -2.161 1.00 97.81 148 LYS A CA 1
ATOM 1148 C C . LYS A 1 148 ? -12.697 -8.476 -3.328 1.00 97.81 148 LYS A C 1
ATOM 1150 O O . LYS A 1 148 ? -11.652 -8.005 -3.782 1.00 97.81 148 LYS A O 1
ATOM 1155 N N . LEU A 1 149 ? -13.291 -9.550 -3.862 1.00 97.00 149 LEU A N 1
ATOM 1156 C CA . LEU A 1 149 ? -12.810 -10.243 -5.064 1.00 97.00 149 LEU A CA 1
ATOM 1157 C C . LEU A 1 149 ? -12.835 -9.345 -6.311 1.00 97.00 149 LEU A C 1
ATOM 1159 O O . LEU A 1 149 ? -11.898 -9.401 -7.110 1.00 97.00 149 LEU A O 1
ATOM 1163 N N . LYS A 1 150 ? -13.843 -8.479 -6.455 1.00 97.31 150 LYS A N 1
ATOM 1164 C CA . LYS A 1 150 ? -13.887 -7.462 -7.519 1.00 97.31 150 LYS A CA 1
ATOM 1165 C C . LYS A 1 150 ? -12.816 -6.388 -7.310 1.00 97.31 150 LYS A C 1
ATOM 1167 O O . LYS A 1 150 ? -12.004 -6.142 -8.202 1.00 97.31 150 LYS A O 1
ATOM 1172 N N . ALA A 1 151 ? -12.739 -5.814 -6.109 1.00 98.00 151 ALA A N 1
ATOM 1173 C CA . ALA A 1 151 ? -11.817 -4.728 -5.787 1.00 98.00 151 ALA A CA 1
ATOM 1174 C C . ALA A 1 151 ? -10.338 -5.127 -5.913 1.00 98.00 151 ALA A C 1
ATOM 1176 O O . ALA A 1 151 ? -9.537 -4.359 -6.451 1.00 98.00 151 ALA A O 1
ATOM 1177 N N . ARG A 1 152 ? -9.959 -6.349 -5.498 1.00 96.81 152 ARG A N 1
ATOM 1178 C CA . ARG A 1 152 ? -8.569 -6.845 -5.604 1.00 96.81 152 ARG A CA 1
ATOM 1179 C C . ARG A 1 152 ? -8.056 -6.966 -7.039 1.00 96.81 152 ARG A C 1
ATOM 1181 O O . ARG A 1 152 ? -6.858 -7.142 -7.240 1.00 96.81 152 ARG A O 1
ATOM 1188 N N . ARG A 1 153 ? -8.937 -6.901 -8.044 1.00 96.69 153 ARG A N 1
ATOM 1189 C CA . ARG A 1 153 ? -8.529 -6.855 -9.454 1.00 96.69 153 ARG A CA 1
ATOM 1190 C C . ARG A 1 153 ? -7.898 -5.510 -9.818 1.00 96.69 153 ARG A C 1
ATOM 1192 O O . ARG A 1 153 ? -7.192 -5.430 -10.822 1.00 96.69 153 ARG A O 1
ATOM 1199 N N . CYS A 1 154 ? -8.124 -4.453 -9.042 1.00 97.50 154 CYS A N 1
ATOM 1200 C CA . CYS A 1 154 ? -7.463 -3.176 -9.265 1.00 97.50 154 CYS A CA 1
ATOM 1201 C C . CYS A 1 154 ? -5.941 -3.318 -9.138 1.00 97.50 154 CYS A C 1
ATOM 1203 O O . CYS A 1 154 ? -5.440 -3.842 -8.149 1.00 97.50 154 CYS A O 1
ATOM 1205 N N . GLN A 1 155 ? -5.203 -2.816 -10.131 1.00 95.88 155 GLN A N 1
ATOM 1206 C CA . GLN A 1 155 ? -3.734 -2.793 -10.113 1.00 95.88 155 GLN A CA 1
ATOM 1207 C C . GLN A 1 155 ? -3.162 -1.638 -9.280 1.00 95.88 155 GLN A C 1
ATOM 1209 O O . GLN A 1 155 ? -1.949 -1.545 -9.128 1.00 95.88 155 GLN A O 1
ATOM 1214 N N . ILE A 1 156 ? -4.026 -0.764 -8.746 1.00 96.19 156 ILE A N 1
ATOM 1215 C CA . ILE A 1 156 ? -3.644 0.413 -7.957 1.00 96.19 156 ILE A CA 1
ATOM 1216 C C . ILE A 1 156 ? -2.629 1.268 -8.739 1.00 96.19 156 ILE A C 1
ATOM 1218 O O . ILE A 1 156 ? -1.522 1.552 -8.284 1.00 96.19 156 ILE A O 1
ATOM 1222 N N . CYS A 1 157 ? -2.999 1.618 -9.974 1.00 95.25 157 CYS A N 1
ATOM 1223 C CA . CYS A 1 157 ? -2.121 2.306 -10.912 1.00 95.25 157 CYS A CA 1
ATOM 1224 C C . CYS A 1 157 ? -1.607 3.628 -10.326 1.00 95.25 157 CYS A C 1
ATOM 1226 O O . CYS A 1 157 ? -2.391 4.413 -9.801 1.00 95.25 157 CYS A O 1
ATOM 1228 N N . GLU A 1 158 ? -0.314 3.922 -10.495 1.00 90.44 158 GLU A N 1
ATOM 1229 C CA . GLU A 1 158 ? 0.283 5.189 -10.038 1.00 90.44 158 GLU A CA 1
ATOM 1230 C C . GLU A 1 158 ? -0.317 6.414 -10.750 1.00 90.44 158 GLU A C 1
ATOM 1232 O O . GLU A 1 158 ? -0.403 7.497 -10.177 1.00 90.44 158 GLU A O 1
ATOM 1237 N N . ARG A 1 159 ? -0.731 6.245 -12.012 1.00 93.94 159 ARG A N 1
ATOM 1238 C CA . ARG A 1 159 ? -1.401 7.267 -12.828 1.00 93.94 159 ARG A CA 1
ATOM 1239 C C . ARG A 1 159 ? -2.709 6.690 -13.373 1.00 93.94 159 ARG A C 1
ATOM 1241 O O . ARG A 1 159 ? -2.737 6.234 -14.516 1.00 93.94 159 ARG A O 1
ATOM 1248 N N . PRO A 1 160 ? -3.765 6.621 -12.553 1.00 96.31 160 PRO A N 1
ATOM 1249 C CA . PRO A 1 160 ? -4.975 5.880 -12.888 1.00 96.31 160 PRO A CA 1
ATOM 1250 C C . PRO A 1 160 ? -5.769 6.574 -13.996 1.00 96.31 160 PRO A C 1
ATOM 1252 O O . PRO A 1 160 ? -6.392 7.603 -13.769 1.00 96.31 160 PRO A O 1
ATOM 1255 N N . THR A 1 161 ? -5.793 5.998 -15.197 1.00 96.75 161 THR A N 1
ATOM 1256 C CA . THR A 1 161 ? -6.600 6.514 -16.320 1.00 96.75 161 THR A CA 1
ATOM 1257 C C . THR A 1 161 ? -8.097 6.482 -16.024 1.00 96.75 161 THR A C 1
ATOM 1259 O O . THR A 1 161 ? -8.827 7.338 -16.513 1.00 96.75 161 THR A O 1
ATOM 1262 N N . CYS A 1 162 ? -8.547 5.539 -15.187 1.00 96.44 162 CYS A N 1
ATOM 1263 C CA . C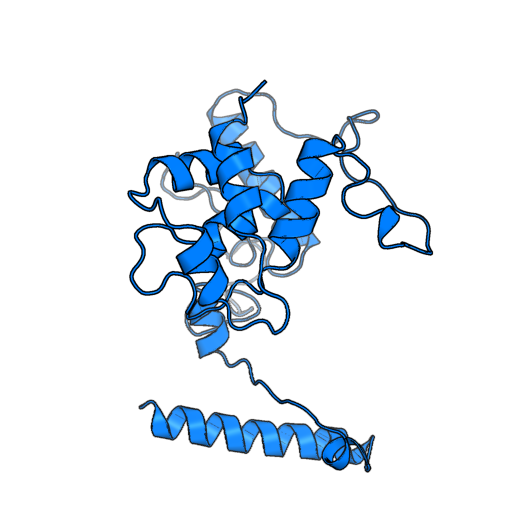YS A 1 162 ? -9.953 5.401 -14.820 1.00 96.44 162 CYS A CA 1
ATOM 1264 C C . CYS A 1 162 ? -10.525 6.676 -14.191 1.00 96.44 162 CYS A C 1
ATOM 1266 O O . CYS A 1 162 ? -11.654 7.043 -14.500 1.00 96.44 162 CYS A O 1
ATOM 1268 N N . CYS A 1 163 ? -9.739 7.384 -13.377 1.00 96.19 163 CYS A N 1
ATOM 1269 C CA . CYS A 1 163 ? -10.218 8.492 -12.556 1.00 96.19 163 CYS A CA 1
ATOM 1270 C C . CYS A 1 163 ? -9.372 9.772 -12.653 1.00 96.19 163 CYS A C 1
ATOM 1272 O O . CYS A 1 163 ? -9.432 10.603 -11.757 1.00 96.19 163 CYS A O 1
ATOM 1274 N N . GLN A 1 164 ? -8.594 9.963 -13.726 1.00 92.25 164 GLN A N 1
ATOM 1275 C CA . GLN A 1 164 ? -7.732 11.149 -13.899 1.00 92.25 164 GLN A CA 1
ATOM 1276 C C . GLN A 1 164 ? -8.474 12.489 -13.765 1.00 92.25 164 GLN A C 1
ATOM 1278 O O . GLN A 1 164 ? -7.910 13.446 -13.244 1.00 92.25 164 GLN A O 1
ATOM 1283 N N . THR A 1 165 ? -9.715 12.555 -14.247 1.00 90.50 165 THR A N 1
ATOM 1284 C CA . THR A 1 165 ? -10.571 13.753 -14.215 1.00 90.50 165 THR A CA 1
ATOM 1285 C C . THR A 1 165 ? -11.735 13.623 -13.235 1.00 90.50 165 THR A C 1
ATOM 1287 O O . THR A 1 165 ? -12.597 14.494 -13.197 1.00 90.50 165 THR A O 1
ATOM 1290 N N . SER A 1 166 ? -11.794 12.523 -12.486 1.00 95.19 166 SER A N 1
ATOM 1291 C CA . SER A 1 166 ? -12.881 12.245 -11.554 1.00 95.19 166 SER A CA 1
ATOM 1292 C C . SER A 1 166 ? -12.538 12.770 -10.166 1.00 95.19 166 SER A C 1
ATOM 1294 O O . SER A 1 166 ? -11.372 12.819 -9.774 1.00 95.19 166 SER A O 1
ATOM 1296 N N . SER A 1 167 ? -13.566 13.115 -9.395 1.00 96.12 167 SER A N 1
ATOM 1297 C CA . SER A 1 167 ? -13.409 13.400 -7.966 1.00 96.12 167 SER A CA 1
ATOM 1298 C C . SER A 1 167 ? -13.222 12.127 -7.127 1.00 96.12 167 SER A C 1
ATOM 1300 O O . SER A 1 167 ? -12.832 12.222 -5.963 1.00 96.12 167 SER A O 1
ATOM 1302 N N . LEU A 1 168 ? -13.474 10.940 -7.696 1.00 97.44 168 LEU A N 1
ATOM 1303 C CA . LEU A 1 168 ? -13.321 9.664 -7.006 1.00 97.44 168 LEU A CA 1
ATOM 1304 C C . LEU A 1 168 ? -11.923 9.075 -7.216 1.00 97.44 168 LEU A C 1
ATOM 1306 O O . LEU A 1 168 ? -11.583 8.626 -8.308 1.00 97.44 168 LEU A O 1
ATOM 1310 N N . ASP A 1 169 ? -11.131 8.966 -6.149 1.00 97.12 169 ASP A N 1
ATOM 1311 C CA . ASP A 1 169 ? -9.862 8.227 -6.186 1.00 97.12 169 ASP A CA 1
ATOM 1312 C C . ASP A 1 169 ? -10.122 6.706 -6.160 1.00 97.12 169 ASP A C 1
ATOM 1314 O O . ASP A 1 169 ? -10.165 6.058 -5.107 1.00 97.12 169 ASP A O 1
ATOM 1318 N N . VAL A 1 170 ? -10.311 6.131 -7.353 1.00 97.94 170 VAL A N 1
ATOM 1319 C CA . VAL A 1 170 ? -10.620 4.706 -7.550 1.00 97.94 170 VAL A CA 1
ATOM 1320 C C . VAL A 1 170 ? -9.543 3.783 -6.956 1.00 97.94 170 VAL A C 1
ATOM 1322 O O . VAL A 1 170 ? -9.916 2.875 -6.209 1.00 97.94 170 VAL A O 1
ATOM 1325 N N . PRO A 1 171 ? -8.227 3.950 -7.217 1.00 97.81 171 PRO A N 1
ATOM 1326 C CA . PRO A 1 171 ? -7.197 3.126 -6.574 1.00 97.81 171 PRO A CA 1
ATOM 1327 C C . PRO A 1 171 ? -7.275 3.130 -5.046 1.00 97.81 171 PRO A C 1
ATOM 1329 O O . PRO A 1 171 ? -7.190 2.071 -4.415 1.00 97.81 171 PRO A O 1
ATOM 1332 N N . SER A 1 172 ? -7.465 4.307 -4.448 1.00 97.12 172 SER A N 1
ATOM 1333 C CA . SER A 1 172 ? -7.630 4.463 -3.004 1.00 97.12 172 SER A CA 1
ATOM 1334 C C . SER A 1 172 ? -8.870 3.755 -2.471 1.00 97.12 172 SER A C 1
ATOM 1336 O O . SER A 1 172 ? -8.792 3.127 -1.407 1.00 97.12 172 SER A O 1
ATOM 1338 N N . LEU A 1 173 ? -9.997 3.857 -3.178 1.00 98.31 173 LEU A N 1
ATOM 1339 C CA . LEU A 1 173 ? -11.240 3.171 -2.832 1.00 98.31 173 LEU A CA 1
ATOM 1340 C C . LEU A 1 173 ? -11.038 1.652 -2.870 1.00 98.31 173 LEU A C 1
ATOM 1342 O O . LEU A 1 173 ? -11.225 0.971 -1.860 1.00 98.31 173 LEU A O 1
ATOM 1346 N N . MET A 1 174 ? -10.550 1.130 -3.997 1.00 98.44 174 MET A N 1
ATOM 1347 C CA . MET A 1 174 ? -10.347 -0.306 -4.215 1.00 98.44 174 MET A CA 1
ATOM 1348 C C . MET A 1 174 ? -9.366 -0.914 -3.215 1.00 98.44 174 MET A C 1
ATOM 1350 O O . MET A 1 174 ? -9.616 -1.997 -2.682 1.00 98.44 174 MET A O 1
ATOM 1354 N N . ARG A 1 175 ? -8.272 -0.204 -2.901 1.00 97.94 175 ARG A N 1
ATOM 1355 C CA . ARG A 1 175 ? -7.301 -0.627 -1.883 1.00 97.94 175 ARG A CA 1
ATOM 1356 C C . ARG A 1 175 ? -7.944 -0.787 -0.509 1.00 97.94 175 ARG A C 1
ATOM 1358 O O . ARG A 1 175 ? -7.604 -1.728 0.200 1.00 97.94 175 ARG A O 1
ATOM 1365 N N . ARG A 1 176 ? -8.839 0.120 -0.113 1.00 98.31 176 ARG A N 1
ATOM 1366 C CA . ARG A 1 176 ? -9.529 0.048 1.184 1.00 98.31 176 ARG A CA 1
ATOM 1367 C C . ARG A 1 176 ? -10.519 -1.110 1.214 1.00 98.31 176 ARG A C 1
ATOM 1369 O O . ARG A 1 176 ? -10.501 -1.883 2.168 1.00 98.31 176 ARG A O 1
ATOM 1376 N N . VAL A 1 177 ? -11.297 -1.282 0.145 1.00 98.25 177 VAL A N 1
ATOM 1377 C CA . VAL A 1 177 ? -12.245 -2.395 0.020 1.00 98.25 177 VAL A CA 1
ATOM 1378 C C . VAL A 1 177 ? -11.527 -3.740 0.110 1.00 98.25 177 VAL A C 1
ATOM 1380 O O . VAL A 1 177 ? -11.870 -4.547 0.967 1.00 98.25 177 VAL A O 1
ATOM 1383 N N . MET A 1 178 ? -10.480 -3.975 -0.690 1.00 97.19 178 MET A N 1
ATOM 1384 C CA . MET A 1 178 ? -9.818 -5.289 -0.755 1.00 97.19 178 MET A CA 1
ATOM 1385 C C . MET A 1 178 ? -9.171 -5.740 0.568 1.00 97.19 178 MET A C 1
ATOM 1387 O O . MET A 1 178 ? -8.957 -6.938 0.758 1.00 97.19 178 MET A O 1
ATOM 1391 N N . VAL A 1 179 ? -8.866 -4.805 1.478 1.00 95.62 179 VAL A N 1
ATOM 1392 C CA . VAL A 1 179 ? -8.327 -5.096 2.821 1.00 95.62 179 VAL A CA 1
ATOM 1393 C C . VAL A 1 179 ? -9.392 -5.052 3.924 1.00 95.62 179 VAL A C 1
ATOM 1395 O O . VAL A 1 179 ? -9.052 -5.179 5.093 1.00 95.62 179 VAL A O 1
ATOM 1398 N N . GLY A 1 180 ? -10.671 -4.880 3.575 1.00 94.94 180 GLY A N 1
ATOM 1399 C CA . GLY A 1 180 ? -11.791 -4.868 4.525 1.00 94.94 180 GLY A CA 1
ATOM 1400 C C . GLY A 1 180 ? -12.041 -3.528 5.225 1.00 94.94 180 GLY A C 1
ATOM 1401 O O . GLY A 1 180 ? -12.884 -3.451 6.110 1.00 94.94 180 GLY A O 1
ATOM 1402 N N . ASN A 1 181 ? -11.368 -2.444 4.829 1.00 96.94 181 ASN A N 1
ATOM 1403 C CA . ASN A 1 181 ? -11.642 -1.104 5.355 1.00 96.94 181 ASN A CA 1
ATOM 1404 C C . ASN A 1 181 ? -12.850 -0.469 4.639 1.00 96.94 181 ASN A C 1
ATOM 1406 O O . ASN A 1 181 ? -12.708 0.504 3.893 1.00 96.94 181 ASN A O 1
ATOM 1410 N N . LEU A 1 182 ? -14.040 -1.042 4.848 1.00 97.25 182 LEU A N 1
ATOM 1411 C CA . LEU A 1 182 ? -15.279 -0.597 4.200 1.00 97.25 182 LEU A CA 1
ATOM 1412 C C . LEU A 1 182 ? -15.729 0.782 4.693 1.00 97.25 182 LEU A C 1
ATOM 1414 O O . LEU A 1 182 ? -16.123 1.611 3.880 1.00 97.25 182 LEU A O 1
ATOM 1418 N N . VAL A 1 183 ? -15.550 1.084 5.984 1.00 97.38 183 VAL A N 1
ATOM 1419 C CA . VAL A 1 183 ? -15.825 2.417 6.555 1.00 97.38 183 VAL A CA 1
ATOM 1420 C C . VAL A 1 183 ? -15.014 3.499 5.839 1.00 97.38 183 VAL A C 1
ATOM 1422 O O . VAL A 1 183 ? -15.552 4.521 5.417 1.00 97.38 183 VAL A O 1
ATOM 1425 N N . GLY A 1 184 ? -13.706 3.284 5.680 1.00 96.88 184 GLY A N 1
ATOM 1426 C CA . GLY A 1 184 ? -12.836 4.232 4.992 1.00 96.88 184 GLY A CA 1
ATOM 1427 C C . GLY A 1 184 ? -13.123 4.327 3.495 1.00 96.88 184 GLY A C 1
ATOM 1428 O O . GLY A 1 184 ? -12.935 5.395 2.918 1.00 96.88 184 GLY A O 1
ATOM 1429 N N . ALA A 1 185 ? -13.546 3.229 2.862 1.00 98.00 185 ALA A N 1
ATOM 1430 C CA . ALA A 1 185 ? -13.947 3.228 1.458 1.00 98.00 185 ALA A CA 1
ATOM 1431 C C . ALA A 1 185 ? -15.250 4.011 1.245 1.00 98.00 185 ALA A C 1
ATOM 1433 O O . ALA A 1 185 ? -15.299 4.857 0.357 1.00 98.00 185 ALA A O 1
ATOM 1434 N N . LYS A 1 186 ? -16.258 3.798 2.102 1.00 97.44 186 LYS A N 1
ATOM 1435 C CA . LYS A 1 186 ? -17.542 4.505 2.060 1.00 97.44 186 LYS A CA 1
ATOM 1436 C C . LYS A 1 186 ? -17.369 6.010 2.249 1.00 97.44 186 LYS A C 1
ATOM 1438 O O . LYS A 1 186 ? -17.833 6.771 1.414 1.00 97.44 186 LYS A O 1
ATOM 1443 N N . ARG A 1 187 ? -16.586 6.441 3.245 1.00 96.94 187 ARG A N 1
ATOM 1444 C CA . ARG A 1 187 ? -16.270 7.871 3.441 1.00 96.94 187 ARG A CA 1
ATOM 1445 C C . ARG A 1 187 ? -15.622 8.520 2.219 1.00 96.94 187 ARG A C 1
ATOM 1447 O O . ARG A 1 187 ? -15.836 9.697 1.962 1.00 96.94 187 ARG A O 1
ATOM 1454 N N . LEU A 1 188 ? -14.783 7.774 1.499 1.00 97.06 188 LEU A N 1
ATOM 1455 C CA . LEU A 1 188 ? -14.129 8.275 0.292 1.00 97.06 188 LEU A CA 1
ATOM 1456 C C . LEU A 1 188 ? -15.108 8.366 -0.886 1.00 97.06 188 LEU A C 1
ATOM 1458 O O . LEU A 1 188 ? -15.004 9.301 -1.672 1.00 97.06 188 LEU A O 1
ATOM 1462 N N . LEU A 1 189 ? -16.059 7.433 -0.978 1.00 97.56 189 LEU A N 1
ATOM 1463 C CA . LEU A 1 189 ? -17.149 7.489 -1.948 1.00 97.56 189 LEU A CA 1
ATOM 1464 C C . LEU A 1 189 ? -18.088 8.674 -1.671 1.00 97.56 189 LEU A C 1
ATOM 1466 O O . LEU A 1 189 ? -18.342 9.459 -2.570 1.00 97.56 189 LEU A O 1
ATOM 1470 N N . GLU A 1 190 ? -18.531 8.851 -0.425 1.00 96.56 190 GLU A N 1
ATOM 1471 C CA . GLU A 1 190 ? -19.435 9.939 -0.007 1.00 96.56 190 GLU A CA 1
ATOM 1472 C C . GLU A 1 190 ? -18.826 11.339 -0.179 1.00 96.56 190 GLU A C 1
ATOM 1474 O O . GLU A 1 190 ? -19.546 12.318 -0.350 1.00 96.56 190 GLU A O 1
ATOM 1479 N N . ALA A 1 191 ? -17.496 11.452 -0.125 1.00 96.88 191 ALA A N 1
ATOM 1480 C CA . ALA A 1 191 ? -16.789 12.707 -0.369 1.00 96.88 191 ALA A CA 1
ATOM 1481 C C . ALA A 1 191 ? -16.649 13.048 -1.866 1.00 96.88 191 ALA A C 1
ATOM 1483 O O . ALA A 1 191 ? -16.219 14.153 -2.203 1.00 96.88 191 ALA A O 1
ATOM 1484 N N . SER A 1 192 ? -16.959 12.107 -2.760 1.00 96.62 192 SER A N 1
ATOM 1485 C CA . SER A 1 192 ? -16.882 12.289 -4.206 1.00 96.62 192 SER A CA 1
ATOM 1486 C C . SER A 1 192 ? -18.217 12.778 -4.774 1.00 96.62 192 SER A C 1
ATOM 1488 O O . SER A 1 192 ? -19.284 12.441 -4.279 1.00 96.62 192 SER A O 1
ATOM 1490 N N . GLN A 1 193 ? -18.141 13.567 -5.844 1.00 94.75 193 GLN A N 1
ATOM 1491 C CA . GLN A 1 193 ? -19.284 13.998 -6.661 1.00 94.75 193 GLN A CA 1
ATOM 1492 C C . GLN A 1 193 ? -19.472 13.109 -7.903 1.00 94.75 193 GLN A C 1
ATOM 1494 O O . GLN A 1 193 ? -20.186 13.478 -8.826 1.00 94.75 193 GLN A O 1
ATOM 1499 N N . GLU A 1 194 ? -18.740 11.999 -7.990 1.00 96.44 194 GLU A N 1
ATOM 1500 C CA . GLU A 1 194 ? -18.790 11.104 -9.138 1.00 96.44 194 GLU A CA 1
ATOM 1501 C C . GLU A 1 194 ? -20.005 10.178 -9.067 1.00 96.44 194 GLU A C 1
ATOM 1503 O O . GLU A 1 194 ? -20.230 9.504 -8.058 1.00 96.44 194 GLU A O 1
ATOM 1508 N N . GLU A 1 195 ? -20.730 10.102 -10.178 1.00 94.38 195 GLU A N 1
ATOM 1509 C CA . GLU A 1 195 ? -21.926 9.271 -10.348 1.00 94.38 195 GLU A CA 1
ATOM 1510 C C . GLU A 1 195 ? -21.788 8.316 -11.551 1.00 94.38 195 GLU A C 1
ATOM 1512 O O . GLU A 1 195 ? -22.459 7.286 -11.597 1.00 94.38 195 GLU A O 1
ATOM 1517 N N . ASP A 1 196 ? -20.876 8.593 -12.496 1.00 96.62 196 ASP A N 1
ATOM 1518 C CA . ASP A 1 196 ? -20.644 7.790 -13.703 1.00 96.62 196 ASP A CA 1
ATOM 1519 C C . ASP A 1 196 ? -19.544 6.735 -13.479 1.00 96.62 196 ASP A C 1
ATOM 1521 O O . ASP A 1 196 ? -18.418 6.815 -13.990 1.00 96.62 196 ASP A O 1
ATOM 1525 N N . TYR A 1 197 ? -19.854 5.709 -12.679 1.00 97.31 197 TYR A N 1
ATOM 1526 C CA . TYR A 1 197 ? -18.889 4.644 -12.384 1.00 97.31 197 TYR A CA 1
ATOM 1527 C C . TYR A 1 197 ? -18.615 3.728 -13.585 1.00 97.31 197 TYR A C 1
ATOM 1529 O O . TYR A 1 197 ? -17.503 3.201 -13.705 1.00 97.31 197 TYR A O 1
ATOM 1537 N N . GLU A 1 198 ? -19.578 3.561 -14.494 1.00 96.62 198 GLU A N 1
ATOM 1538 C CA . GLU A 1 198 ? -19.375 2.848 -15.761 1.00 96.62 198 GLU A CA 1
ATOM 1539 C C . GLU A 1 198 ? -18.359 3.575 -16.649 1.00 96.62 198 GLU A C 1
ATOM 1541 O O . GLU A 1 198 ? -17.444 2.950 -17.197 1.00 96.62 198 GLU A O 1
ATOM 1546 N N . GLY A 1 199 ? -18.430 4.906 -16.710 1.00 96.25 199 GLY A N 1
ATOM 1547 C CA . GLY A 1 199 ? -17.428 5.737 -17.357 1.00 96.25 199 GLY A CA 1
ATOM 1548 C C . GLY A 1 199 ? -16.041 5.533 -16.755 1.00 96.25 199 GLY A C 1
ATOM 1549 O O . GLY A 1 199 ? -15.082 5.313 -17.503 1.00 96.25 199 GLY A O 1
ATOM 1550 N N . LEU A 1 200 ? -15.904 5.530 -15.422 1.00 97.25 200 LEU A N 1
ATOM 1551 C CA . LEU A 1 200 ? -14.618 5.220 -14.771 1.00 97.25 200 LEU A CA 1
ATOM 1552 C C . LEU A 1 200 ? -14.094 3.839 -15.189 1.00 97.25 200 LEU A C 1
ATOM 1554 O O . LEU A 1 200 ? -12.897 3.671 -15.446 1.00 97.25 200 LEU A O 1
ATOM 1558 N N . GLN A 1 201 ? -14.986 2.850 -15.248 1.00 96.75 201 GLN A N 1
ATOM 1559 C CA . GLN A 1 201 ? -14.664 1.465 -15.576 1.00 96.75 201 GLN A CA 1
ATOM 1560 C C . GLN A 1 201 ? -14.202 1.320 -17.025 1.00 96.75 201 GLN A C 1
ATOM 1562 O O . GLN A 1 201 ? -13.192 0.659 -17.271 1.00 96.75 201 GLN A O 1
ATOM 1567 N N . SER A 1 202 ? -14.867 1.997 -17.965 1.00 96.38 202 SER A N 1
ATOM 1568 C CA . SER A 1 202 ? -14.505 2.000 -19.391 1.00 96.38 202 SER A CA 1
ATOM 1569 C C . SER A 1 202 ? -13.091 2.534 -19.654 1.00 96.38 202 SER A C 1
ATOM 1571 O O . SER A 1 202 ? -12.437 2.147 -20.618 1.00 96.38 202 SER A O 1
ATOM 1573 N N . ARG A 1 203 ? -12.584 3.390 -18.759 1.00 96.75 203 ARG A N 1
ATOM 1574 C CA . ARG A 1 203 ? -11.242 3.982 -18.820 1.00 96.75 203 ARG A CA 1
ATOM 1575 C C . ARG A 1 203 ? -10.169 3.136 -18.124 1.00 96.75 203 ARG A C 1
ATOM 1577 O O . ARG A 1 203 ? -9.020 3.574 -18.011 1.00 96.75 203 ARG A O 1
ATOM 1584 N N . CYS A 1 204 ? -10.507 1.956 -17.603 1.00 96.62 204 CYS A N 1
ATOM 1585 C CA . CYS A 1 204 ? -9.549 1.056 -16.965 1.00 96.62 204 CYS A CA 1
ATOM 1586 C C . CYS A 1 204 ? -8.539 0.500 -17.985 1.00 96.62 204 CYS A C 1
ATOM 1588 O O . CYS A 1 204 ? -8.918 0.064 -19.062 1.00 96.62 204 CYS A O 1
ATOM 1590 N N . ILE A 1 205 ? -7.251 0.451 -17.625 1.00 95.69 205 ILE A N 1
ATOM 1591 C CA . ILE A 1 205 ? -6.191 -0.076 -18.511 1.00 95.69 205 ILE A CA 1
ATOM 1592 C C . ILE A 1 205 ? -6.173 -1.605 -18.639 1.00 95.69 205 ILE A C 1
ATOM 1594 O O . ILE A 1 205 ? -5.403 -2.145 -19.431 1.00 95.69 205 ILE A O 1
ATOM 1598 N N . ARG A 1 206 ? -6.926 -2.321 -17.797 1.00 95.31 206 ARG A N 1
ATOM 1599 C CA . ARG A 1 206 ? -6.957 -3.784 -17.840 1.00 95.31 206 ARG A CA 1
ATOM 1600 C C . ARG A 1 206 ? -7.766 -4.240 -19.048 1.00 95.31 206 ARG A C 1
ATOM 1602 O O . ARG A 1 206 ? -8.819 -3.678 -19.308 1.00 95.31 206 ARG A O 1
ATOM 1609 N N . GLU A 1 207 ? -7.320 -5.324 -19.678 1.00 92.62 207 GLU A N 1
ATOM 1610 C CA . GLU A 1 207 ? -8.081 -6.010 -20.731 1.00 92.62 207 GLU A CA 1
ATOM 1611 C C . GLU A 1 207 ? -9.491 -6.382 -20.248 1.00 92.62 207 GLU A C 1
ATOM 1613 O O . GLU A 1 207 ? -10.482 -6.053 -20.887 1.00 92.62 207 GLU A O 1
ATOM 1618 N N . GLU A 1 208 ? -9.582 -6.973 -19.054 1.00 95.75 208 GLU A N 1
ATOM 1619 C CA . GLU A 1 208 ? -10.844 -7.118 -18.333 1.00 95.75 208 GLU A CA 1
ATOM 1620 C C . GLU A 1 208 ? -10.884 -6.098 -17.188 1.00 95.75 208 GLU A C 1
ATOM 1622 O O . GLU A 1 208 ? -10.201 -6.261 -16.156 1.00 95.75 208 GLU A O 1
ATOM 1627 N N . ALA A 1 209 ? -11.662 -5.037 -17.420 1.00 96.06 209 ALA A N 1
ATOM 1628 C CA . ALA A 1 209 ? -11.809 -3.885 -16.542 1.00 96.06 209 ALA A CA 1
ATOM 1629 C C . ALA A 1 209 ? -12.207 -4.281 -15.112 1.00 96.06 209 ALA A C 1
ATOM 1631 O O . ALA A 1 209 ? -12.805 -5.326 -14.850 1.00 96.06 209 ALA A O 1
ATOM 1632 N N . VAL A 1 210 ? -11.829 -3.437 -14.153 1.00 97.19 210 VAL A N 1
ATOM 1633 C CA . VAL A 1 210 ? -12.284 -3.587 -12.766 1.00 97.19 210 VAL A CA 1
ATOM 1634 C C . VAL A 1 210 ? -13.752 -3.186 -12.702 1.00 97.19 210 VAL A C 1
ATOM 1636 O O . VAL A 1 210 ? -14.107 -2.141 -13.231 1.00 97.19 210 VAL A O 1
ATOM 1639 N N . ASP A 1 211 ? -14.570 -3.986 -12.024 1.00 97.62 211 ASP A N 1
ATOM 1640 C CA . ASP A 1 211 ? -15.995 -3.721 -11.809 1.00 97.62 211 ASP A CA 1
ATOM 1641 C C . ASP A 1 211 ? -16.188 -2.595 -10.773 1.00 97.62 211 ASP A C 1
ATOM 1643 O O . ASP A 1 211 ? -16.406 -2.847 -9.585 1.00 97.62 211 ASP A O 1
ATOM 1647 N N . ILE A 1 212 ? -15.983 -1.344 -11.204 1.00 98.00 212 ILE A N 1
ATOM 1648 C CA . ILE A 1 212 ? -16.044 -0.156 -10.338 1.00 98.00 212 ILE A CA 1
ATOM 1649 C C . ILE A 1 212 ? -17.486 0.095 -9.906 1.00 98.00 212 ILE A C 1
ATOM 1651 O O . ILE A 1 212 ? -17.726 0.330 -8.722 1.00 98.00 212 ILE A O 1
ATOM 1655 N N . GLN A 1 213 ? -18.430 -0.036 -10.842 1.00 97.62 213 GLN A N 1
ATOM 1656 C CA . GLN A 1 213 ? -19.857 0.152 -10.598 1.00 97.62 213 GLN A CA 1
ATOM 1657 C C . GLN A 1 213 ? -20.343 -0.722 -9.440 1.00 97.62 213 GLN A C 1
ATOM 1659 O O . GLN A 1 213 ? -20.881 -0.196 -8.469 1.00 97.62 213 GLN A O 1
ATOM 1664 N N . SER A 1 214 ? -20.097 -2.037 -9.479 1.00 97.62 214 SER A N 1
ATOM 1665 C CA . SER A 1 214 ? -20.592 -2.926 -8.421 1.00 97.62 214 SER A CA 1
ATOM 1666 C C . SER A 1 214 ? -19.995 -2.618 -7.052 1.00 97.62 214 SER A C 1
ATOM 1668 O O . SER A 1 214 ? -20.677 -2.765 -6.039 1.00 97.62 214 SER A O 1
ATOM 1670 N N . VAL A 1 215 ? -18.717 -2.227 -6.997 1.00 98.19 215 VAL A N 1
ATOM 1671 C CA . VAL A 1 215 ? -18.063 -1.887 -5.726 1.00 98.19 215 VAL A CA 1
ATOM 1672 C C . VAL A 1 215 ? -18.651 -0.598 -5.153 1.00 98.19 215 VAL A C 1
ATOM 1674 O O . VAL A 1 215 ? -18.963 -0.567 -3.963 1.00 98.19 215 VAL A O 1
ATOM 1677 N N . CYS A 1 216 ? -18.845 0.441 -5.971 1.00 97.88 216 CYS A N 1
ATOM 1678 C CA . CYS A 1 216 ? -19.470 1.684 -5.521 1.00 97.88 216 CYS A CA 1
ATOM 1679 C C . CYS A 1 216 ? -20.928 1.460 -5.096 1.00 97.88 216 CYS A C 1
ATOM 1681 O O . CYS A 1 216 ? -21.296 1.869 -3.999 1.00 97.88 216 CYS A O 1
ATOM 1683 N N . SER A 1 217 ? -21.725 0.729 -5.885 1.00 97.00 217 SER A N 1
ATOM 1684 C CA . SER A 1 217 ? -23.111 0.384 -5.531 1.00 97.00 217 SER A CA 1
ATOM 1685 C C . SER A 1 217 ? -23.200 -0.369 -4.202 1.00 97.00 217 SER A C 1
ATOM 1687 O O . SER A 1 217 ? -24.011 -0.017 -3.348 1.00 97.00 217 SER A O 1
ATOM 1689 N N . PHE A 1 218 ? -22.325 -1.356 -3.979 1.00 97.31 218 PHE A N 1
ATOM 1690 C CA . PHE A 1 218 ? -22.255 -2.040 -2.689 1.00 97.31 218 PHE A CA 1
ATOM 1691 C C . PHE A 1 218 ? -21.948 -1.075 -1.545 1.00 97.31 218 PHE A C 1
ATOM 1693 O O . PHE A 1 218 ? -22.604 -1.152 -0.515 1.00 97.31 218 PHE A O 1
ATOM 1700 N N . LEU A 1 219 ? -20.969 -0.179 -1.704 1.00 97.38 219 LEU A N 1
ATOM 1701 C CA . LEU A 1 219 ? -20.587 0.764 -0.650 1.00 97.38 219 LEU A CA 1
ATOM 1702 C C . LEU A 1 219 ? -21.705 1.759 -0.314 1.00 97.38 219 LEU A C 1
ATOM 1704 O O . LEU A 1 219 ? -21.870 2.093 0.861 1.00 97.38 219 LEU A O 1
ATOM 1708 N N . SER A 1 220 ? -22.483 2.200 -1.307 1.00 95.69 220 SER A N 1
ATOM 1709 C CA . SER A 1 220 ? -23.638 3.081 -1.093 1.00 95.69 220 SER A CA 1
ATOM 1710 C C . SER A 1 220 ? -24.688 2.424 -0.195 1.00 95.69 220 SER A C 1
ATOM 1712 O O . SER A 1 220 ? -25.159 3.040 0.761 1.00 95.69 220 SER A O 1
ATOM 1714 N N . GLU A 1 221 ? -24.987 1.148 -0.443 1.00 94.56 221 GLU A N 1
ATOM 1715 C CA . GLU A 1 221 ? -25.957 0.357 0.328 1.00 94.56 221 GLU A CA 1
ATOM 1716 C C . GLU A 1 221 ? -25.384 -0.243 1.620 1.00 94.56 221 GLU A C 1
ATOM 1718 O O . GLU A 1 221 ? -26.130 -0.722 2.472 1.00 94.56 221 GLU A O 1
ATOM 1723 N N . TRP A 1 222 ? -24.0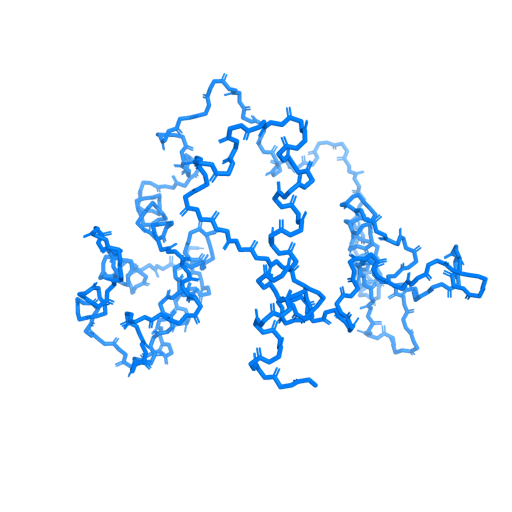59 -0.291 1.758 1.00 95.25 222 TRP A N 1
ATOM 1724 C CA . TRP A 1 222 ? -23.411 -0.933 2.893 1.00 95.25 222 TRP A CA 1
ATOM 1725 C C . TRP A 1 222 ? -23.571 -0.085 4.153 1.00 95.25 222 TRP A C 1
ATOM 1727 O O . TRP A 1 222 ? -23.118 1.059 4.209 1.00 95.25 222 TRP A O 1
ATOM 1737 N N . GLU A 1 223 ? -24.173 -0.657 5.189 1.00 87.81 223 GLU A N 1
ATOM 1738 C CA . GLU A 1 223 ? -24.282 -0.044 6.510 1.00 87.81 223 GLU A CA 1
ATOM 1739 C C . GLU A 1 223 ? -23.296 -0.699 7.477 1.00 87.81 223 GLU A C 1
ATOM 1741 O O . GLU A 1 223 ? -23.120 -1.921 7.491 1.00 87.81 223 GLU A O 1
ATOM 1746 N N . ASN A 1 224 ? -22.642 0.129 8.291 1.00 76.94 224 ASN A N 1
ATOM 1747 C CA . ASN A 1 224 ? -21.749 -0.350 9.335 1.00 76.94 224 ASN A CA 1
ATOM 1748 C C . ASN A 1 224 ? -22.602 -0.978 10.445 1.00 76.94 224 ASN A C 1
ATOM 1750 O O . ASN A 1 224 ? -23.290 -0.249 11.160 1.00 76.94 224 ASN A O 1
ATOM 1754 N N . ARG A 1 225 ? -22.590 -2.310 10.536 1.00 60.62 225 ARG A N 1
ATOM 1755 C CA . ARG A 1 225 ? -23.234 -3.046 11.632 1.00 60.62 225 ARG A CA 1
ATOM 1756 C C . ARG A 1 225 ? -22.474 -2.854 12.939 1.00 60.62 225 ARG A C 1
ATOM 1758 O O . ARG A 1 225 ? -21.229 -2.729 12.883 1.00 60.62 225 ARG A O 1
#

Sequence (225 aa):
MDAKTYQAQKKEEIERLLAVVARRFPAITAHVRYTELATPKTIERYTLKNGGAVAGPKQLLGNHMFKRLHVRTEYPSLFCCGESTVLGTGTPTVTTSGIAAANAVLGLRNLETFVHRSGMEQYVHLLTPPYTADQLYASDDERTRSVKLKARRCQICERPTCCQTSSLDVPSLMRRVMVGNLVGAKRLLEASQEEDYEGLQSRCIREEAVDIQSVCSFLSEWENR

Organism: NCBI:txid1076179

Radius of gyration: 23.07 Å; chains: 1; bounding box: 56×42×57 Å

InterPro domains:
  IPR045892 Prolycopene isomerase-like [PTHR46313] (4-110)